Protein AF-0000000080571425 (afdb_homodimer)

Solvent-accessible surface area (backbone atoms only — not comparable to full-atom values): 18911 Å² total; per-residue (Å²): 134,82,72,74,81,68,79,76,64,54,71,81,34,58,58,43,37,19,49,54,42,29,52,53,42,52,52,50,55,45,50,50,36,60,72,65,63,51,67,72,75,79,42,73,67,53,40,51,50,49,52,47,52,52,48,50,38,45,53,47,19,47,25,60,44,68,35,78,81,40,57,38,28,43,38,49,52,47,52,54,51,52,52,54,50,49,55,53,44,51,52,47,37,63,66,48,42,71,74,71,86,75,82,77,72,66,84,66,61,84,71,72,71,70,73,73,64,74,78,64,62,68,31,51,57,54,30,27,70,72,35,49,65,30,77,87,50,54,68,61,57,39,32,42,50,46,35,53,50,50,54,51,51,51,43,51,38,52,54,30,47,52,46,36,51,61,62,68,101,135,81,71,74,81,67,77,76,63,53,71,81,34,58,59,45,36,22,49,54,42,29,53,54,43,52,51,49,55,44,51,51,35,60,72,65,63,51,68,74,75,78,42,72,66,53,39,51,50,48,52,48,52,51,47,50,37,44,53,47,19,45,26,59,42,68,34,78,82,39,58,39,29,42,38,49,52,48,52,54,51,52,52,55,50,51,54,51,46,51,52,46,38,59,66,48,42,72,74,69,87,74,83,78,73,67,83,66,61,85,71,70,72,68,74,69,65,78,75,65,60,70,28,52,58,54,31,27,71,70,35,49,66,30,78,87,51,54,69,62,57,39,33,42,50,47,35,53,49,50,54,51,50,51,43,49,39,51,52,31,47,52,46,36,51,61,60,67,102

pLDDT: mean 79.26, std 24.12, range [22.05, 98.44]

Structure (mmCIF, N/CA/C/O backbone):
data_AF-0000000080571425-model_v1
#
loop_
_entity.id
_entity.type
_entity.pdbx_description
1 polymer 'Transcription factor, putative'
#
loop_
_atom_site.group_PDB
_atom_site.id
_atom_site.type_symbol
_atom_site.label_atom_id
_atom_site.label_alt_id
_atom_site.label_comp_id
_atom_site.label_asym_id
_atom_site.label_entity_id
_atom_site.label_seq_id
_atom_site.pdbx_PDB_ins_code
_atom_site.Cartn_x
_atom_site.Cartn_y
_atom_site.Cartn_z
_atom_site.occupancy
_atom_site.B_iso_or_equiv
_atom_site.auth_seq_id
_atom_site.auth_comp_id
_atom_site.auth_asym_id
_atom_site.auth_atom_id
_atom_site.pdbx_PDB_model_num
ATOM 1 N N . MET A 1 1 ? -2.061 36 -13.57 1 22.2 1 MET A N 1
ATOM 2 C CA . MET A 1 1 ? -2.256 34.969 -12.547 1 22.2 1 MET A CA 1
ATOM 3 C C . MET A 1 1 ? -2.115 33.562 -13.148 1 22.2 1 MET A C 1
ATOM 5 O O . MET A 1 1 ? -3.002 33.094 -13.867 1 22.2 1 MET A O 1
ATOM 9 N N . ASN A 1 2 ? -0.962 33.156 -13.695 1 25.27 2 ASN A N 1
ATOM 10 C CA . ASN A 1 2 ? -0.604 31.984 -14.461 1 25.27 2 ASN A CA 1
ATOM 11 C C . ASN A 1 2 ? -0.927 30.703 -13.703 1 25.27 2 ASN A C 1
ATOM 13 O O . ASN A 1 2 ? -0.575 30.562 -12.523 1 25.27 2 ASN A O 1
ATOM 17 N N . HIS A 1 3 ? -2.088 30.062 -13.953 1 29.03 3 HIS A N 1
ATOM 18 C CA . HIS A 1 3 ? -2.68 28.844 -13.391 1 29.03 3 HIS A CA 1
ATOM 19 C C . HIS A 1 3 ? -1.646 27.734 -13.281 1 29.03 3 HIS A C 1
ATOM 21 O O . HIS A 1 3 ? -0.835 27.547 -14.188 1 29.03 3 HIS A O 1
ATOM 27 N N . PRO A 1 4 ? -1.047 27.547 -12.117 1 31.64 4 PRO A N 1
ATOM 28 C CA . PRO A 1 4 ? -0.048 26.484 -11.969 1 31.64 4 PRO A CA 1
ATOM 29 C C . PRO A 1 4 ? -0.329 25.281 -12.867 1 31.64 4 PRO A C 1
ATOM 31 O O . PRO A 1 4 ? -1.479 25.031 -13.242 1 31.64 4 PRO A O 1
ATOM 34 N N . HIS A 1 5 ? 0.461 25.031 -13.859 1 32.75 5 HIS A N 1
ATOM 35 C CA . HIS A 1 5 ? 0.479 23.922 -14.797 1 32.75 5 HIS A CA 1
ATOM 36 C C . HIS A 1 5 ? -0.079 22.656 -14.156 1 32.75 5 HIS A C 1
ATOM 38 O O . HIS A 1 5 ? 0.403 22.219 -13.109 1 32.75 5 HIS A O 1
ATOM 44 N N . GLN A 1 6 ? -1.368 22.375 -14.109 1 35.59 6 GLN A N 1
ATOM 45 C CA . GLN A 1 6 ? -2.258 21.281 -13.742 1 35.59 6 GLN A CA 1
ATOM 46 C C . GLN A 1 6 ? -1.605 19.938 -14.023 1 35.59 6 GLN A C 1
ATOM 48 O O . GLN A 1 6 ? -1.346 19.594 -15.18 1 35.59 6 GLN A O 1
ATOM 53 N N . CYS A 1 7 ? -0.474 19.531 -13.516 1 41.19 7 CYS A N 1
ATOM 54 C CA . CYS A 1 7 ? -0.07 18.156 -13.781 1 41.19 7 CYS A CA 1
ATOM 55 C C . CYS A 1 7 ? -1.271 17.297 -14.164 1 41.19 7 CYS A C 1
ATOM 57 O O . CYS A 1 7 ? -2.242 17.219 -13.406 1 41.19 7 CYS A O 1
ATOM 59 N N . SER A 1 8 ? -1.737 17.25 -15.352 1 47.94 8 SER A N 1
ATOM 60 C CA . SER A 1 8 ? -2.826 16.625 -16.094 1 47.94 8 SER A CA 1
ATOM 61 C C . SER A 1 8 ? -3.092 15.211 -15.586 1 47.94 8 SER A C 1
ATOM 63 O O . SER A 1 8 ? -2.484 14.25 -16.062 1 47.94 8 SER A O 1
ATOM 65 N N . LEU A 1 9 ? -3.025 15 -14.336 1 62.41 9 LEU A N 1
ATOM 66 C CA . LEU A 1 9 ? -3.475 13.68 -13.914 1 62.41 9 LEU A CA 1
ATOM 67 C C . LEU A 1 9 ? -4.801 13.312 -14.57 1 62.41 9 LEU A C 1
ATOM 69 O O . LEU A 1 9 ? -5.727 14.125 -14.609 1 62.41 9 LEU A O 1
ATOM 73 N N . ASN A 1 10 ? -4.762 12.477 -15.656 1 77.19 10 ASN A N 1
ATOM 74 C CA . ASN A 1 10 ? -5.984 11.859 -16.172 1 77.19 10 ASN A CA 1
ATOM 75 C C . ASN A 1 10 ? -7.016 11.664 -15.055 1 77.19 10 ASN A C 1
ATOM 77 O O . ASN A 1 10 ? -6.793 10.891 -14.125 1 77.19 10 ASN A O 1
ATOM 81 N N . PRO A 1 11 ? -8.008 12.586 -15.172 1 82.69 11 PRO A N 1
ATOM 82 C CA . PRO A 1 11 ? -9 12.523 -14.094 1 82.69 11 PRO A CA 1
ATOM 83 C C . PRO A 1 11 ? -9.641 11.141 -13.969 1 82.69 11 PRO A C 1
ATOM 85 O O . PRO A 1 11 ? -10.234 10.82 -12.938 1 82.69 11 PRO A O 1
ATOM 88 N N . ASN A 1 12 ? -9.383 10.414 -14.977 1 87.88 12 ASN A N 1
ATOM 89 C CA . ASN A 1 12 ? -10.031 9.109 -14.938 1 87.88 12 ASN A CA 1
ATOM 90 C C . ASN A 1 12 ? -9.055 8.008 -14.539 1 87.88 12 ASN A C 1
ATOM 92 O O . ASN A 1 12 ? -9.414 6.828 -14.508 1 87.88 12 ASN A O 1
ATOM 96 N N . SER A 1 13 ? -7.949 8.445 -14.203 1 94.06 13 SER A N 1
ATOM 97 C CA . SER A 1 13 ? -6.977 7.449 -13.773 1 94.06 13 SER A CA 1
ATOM 98 C C . SER A 1 13 ? -7.355 6.855 -12.414 1 94.06 13 SER A C 1
ATOM 100 O O . SER A 1 13 ? -8.117 7.457 -11.664 1 94.06 13 SER A O 1
ATOM 102 N N . LEU A 1 14 ? -6.898 5.672 -12.148 1 96.06 14 LEU A N 1
ATOM 103 C CA . LEU A 1 14 ? -7.109 5.02 -10.859 1 96.06 14 LEU A CA 1
ATOM 104 C C . LEU A 1 14 ? -6.676 5.926 -9.711 1 96.06 14 LEU A C 1
ATOM 106 O O . LEU A 1 14 ? -7.395 6.062 -8.719 1 96.06 14 LEU A O 1
ATOM 110 N N . LYS A 1 15 ? -5.57 6.512 -9.875 1 96 15 LYS A N 1
ATOM 111 C CA . LYS A 1 15 ? -5.02 7.391 -8.852 1 96 15 LYS A CA 1
ATOM 112 C C . LYS A 1 15 ? -5.953 8.562 -8.562 1 96 15 LYS A C 1
ATOM 114 O O . LYS A 1 15 ? -6.246 8.859 -7.406 1 96 15 LYS A O 1
ATOM 119 N N . SER A 1 16 ? -6.406 9.219 -9.617 1 96.44 16 SER A N 1
ATOM 120 C CA . SER A 1 16 ? -7.27 10.383 -9.469 1 96.44 16 SER A CA 1
ATOM 121 C C . SER A 1 16 ? -8.609 10.008 -8.852 1 96.44 16 SER A C 1
ATOM 123 O O . SER A 1 16 ? -9.102 10.688 -7.949 1 96.44 16 SER A O 1
ATOM 125 N N . ARG A 1 17 ? -9.125 8.93 -9.305 1 96.69 17 ARG A N 1
ATOM 126 C CA . ARG A 1 17 ? -10.414 8.484 -8.781 1 96.69 17 ARG A CA 1
ATOM 127 C C . ARG A 1 17 ? -10.305 8.078 -7.316 1 96.69 17 ARG A C 1
ATOM 129 O O . ARG A 1 17 ? -11.141 8.453 -6.496 1 96.69 17 ARG A O 1
ATOM 136 N N . PHE A 1 18 ? -9.312 7.344 -7.055 1 97.69 18 PHE A N 1
ATOM 137 C CA . PHE A 1 18 ? -9.086 6.949 -5.668 1 97.69 18 PHE A CA 1
ATOM 138 C C . PHE A 1 18 ? -8.891 8.172 -4.781 1 97.69 18 PHE A C 1
ATOM 140 O O . PHE A 1 18 ? -9.492 8.273 -3.709 1 97.69 18 PHE A O 1
ATOM 147 N N . THR A 1 19 ? -8.016 9.078 -5.203 1 96.19 19 THR A N 1
ATOM 148 C CA . THR A 1 19 ? -7.695 10.273 -4.426 1 96.19 19 THR A CA 1
ATOM 149 C C . THR A 1 19 ? -8.961 11.07 -4.117 1 96.19 19 THR A C 1
ATOM 151 O O . THR A 1 19 ? -9.203 11.438 -2.963 1 96.19 19 THR A O 1
ATOM 154 N N . LYS A 1 20 ? -9.742 11.312 -5.109 1 96.19 20 LYS A N 1
ATOM 155 C CA . LYS A 1 20 ? -10.969 12.078 -4.938 1 96.19 20 LYS A CA 1
ATOM 156 C C . LYS A 1 20 ? -11.914 11.391 -3.955 1 96.19 20 LYS A C 1
ATOM 158 O O . LYS A 1 20 ? -12.445 12.031 -3.043 1 96.19 20 LYS A O 1
ATOM 163 N N . GLY A 1 21 ? -12.086 10.125 -4.133 1 96.5 21 GLY A N 1
ATOM 164 C CA . GLY A 1 21 ? -12.969 9.383 -3.252 1 96.5 21 GLY A CA 1
ATOM 165 C C . GLY A 1 21 ? -12.492 9.359 -1.812 1 96.5 21 GLY A C 1
ATOM 166 O O . GLY A 1 21 ? -13.289 9.547 -0.888 1 96.5 21 GLY A O 1
ATOM 167 N N . PHE A 1 22 ? -11.297 9.156 -1.663 1 97.12 22 PHE A N 1
ATOM 168 C CA . PHE A 1 22 ? -10.734 9.039 -0.321 1 97.12 22 PHE A CA 1
ATOM 169 C C . PHE A 1 22 ? -10.797 10.367 0.413 1 97.12 22 PHE A C 1
ATOM 171 O O . PHE A 1 22 ? -11.219 10.43 1.571 1 97.12 22 PHE A O 1
ATOM 178 N N . LEU A 1 23 ? -10.391 11.445 -0.236 1 95.12 23 LEU A N 1
ATOM 179 C CA . LEU A 1 23 ? -10.406 12.758 0.388 1 95.12 23 LEU A CA 1
ATOM 180 C C . LEU A 1 23 ? -11.828 13.18 0.746 1 95.12 23 LEU A C 1
ATOM 182 O O . LEU A 1 23 ? -12.062 13.75 1.813 1 95.12 23 LEU A O 1
ATOM 186 N N . ARG A 1 24 ? -12.742 12.914 -0.147 1 96.31 24 ARG A N 1
ATOM 187 C CA . ARG A 1 24 ? -14.141 13.211 0.145 1 96.31 24 ARG A CA 1
ATOM 188 C C . ARG A 1 24 ? -14.609 12.477 1.394 1 96.31 24 ARG A C 1
ATOM 190 O O . ARG A 1 24 ? -15.289 13.055 2.244 1 96.31 24 ARG A O 1
ATOM 197 N N . SER A 1 25 ? -14.227 11.234 1.47 1 96.19 25 SER A N 1
ATOM 198 C CA . SER A 1 25 ? -14.625 10.438 2.623 1 96.19 25 SER A CA 1
ATOM 199 C C . SER A 1 25 ? -13.969 10.945 3.9 1 96.19 25 SER A C 1
ATOM 201 O O . SER A 1 25 ? -14.594 10.977 4.961 1 96.19 25 SER A O 1
ATOM 203 N N . LEU A 1 26 ? -12.75 11.266 3.82 1 93.88 26 LEU A N 1
ATOM 204 C CA . LEU A 1 26 ? -12.023 11.773 4.98 1 93.88 26 LEU A CA 1
ATOM 205 C C . LEU A 1 26 ? -12.664 13.055 5.504 1 93.88 26 LEU A C 1
ATOM 207 O O . LEU A 1 26 ? -12.82 13.227 6.715 1 93.88 26 LEU A O 1
ATOM 211 N N . LEU A 1 27 ? -12.992 13.906 4.602 1 93.56 27 LEU A N 1
ATOM 212 C CA . LEU A 1 27 ? -13.656 15.156 4.977 1 93.56 27 LEU A CA 1
ATOM 213 C C . LEU A 1 27 ? -14.992 14.875 5.656 1 93.56 27 LEU A C 1
ATOM 215 O O . LEU A 1 27 ? -15.336 15.523 6.645 1 93.56 27 LEU A O 1
ATOM 219 N N . LYS A 1 28 ? -15.703 14 5.148 1 94.44 28 LYS A N 1
ATOM 220 C CA . LYS A 1 28 ? -16.984 13.633 5.738 1 94.44 28 LYS A CA 1
ATOM 221 C C . LYS A 1 28 ? -16.812 13.102 7.16 1 94.44 28 LYS A C 1
ATOM 223 O O . LYS A 1 28 ? -17.578 13.453 8.055 1 94.44 28 LYS A O 1
ATOM 228 N N . ILE A 1 29 ? -15.844 12.234 7.352 1 92.62 29 ILE A N 1
ATOM 229 C CA . ILE A 1 29 ? -15.562 11.656 8.656 1 92.62 29 ILE A CA 1
ATOM 230 C C . ILE A 1 29 ? -15.227 12.758 9.656 1 92.62 29 ILE A C 1
ATOM 232 O O . ILE A 1 29 ? -15.719 12.75 10.789 1 92.62 29 ILE A O 1
ATOM 236 N N . ASN A 1 30 ? -14.5 13.688 9.227 1 90.25 30 ASN A N 1
ATOM 237 C CA . ASN A 1 30 ? -14.094 14.797 10.094 1 90.25 30 ASN A CA 1
ATOM 238 C C . ASN A 1 30 ? -15.273 15.711 10.414 1 90.25 30 ASN A C 1
ATOM 240 O O . ASN A 1 30 ? -15.422 16.172 11.547 1 90.25 30 ASN A O 1
ATOM 244 N N . ARG A 1 31 ? -16.047 15.984 9.477 1 91.69 31 ARG A N 1
ATOM 245 C CA . ARG A 1 31 ? -17.219 16.812 9.688 1 91.69 31 ARG A CA 1
ATOM 246 C C . ARG A 1 31 ? -18.172 16.172 10.688 1 91.69 31 ARG A C 1
ATOM 248 O O . ARG A 1 31 ? -18.734 16.859 11.539 1 91.69 31 ARG A O 1
ATOM 255 N N . GLN A 1 32 ? -18.297 14.906 10.586 1 90.44 32 GLN A N 1
ATOM 256 C CA . GLN A 1 32 ? -19.156 14.172 11.5 1 90.44 32 GLN A CA 1
ATOM 257 C C . GLN A 1 32 ? -18.609 14.211 12.922 1 90.44 32 GLN A C 1
ATOM 259 O O . GLN A 1 32 ? -19.375 14.305 13.891 1 90.44 32 GLN A O 1
ATOM 264 N N . ARG A 1 33 ? -17.375 14.148 13.016 1 86.75 33 ARG A N 1
ATOM 265 C CA . ARG A 1 33 ? -16.734 14.203 14.32 1 86.75 33 ARG A CA 1
ATOM 266 C C . ARG A 1 33 ? -17 15.547 15 1 86.75 33 ARG A C 1
ATOM 268 O O . ARG A 1 33 ? -17.312 15.602 16.188 1 86.75 33 ARG A O 1
ATOM 275 N N . VAL A 1 34 ? -16.875 16.594 14.258 1 85.38 34 VAL A N 1
ATOM 276 C CA . VAL A 1 34 ? -17.062 17.938 14.773 1 85.38 34 VAL A CA 1
ATOM 277 C C . VAL A 1 34 ? -18.531 18.156 15.141 1 85.38 34 VAL A C 1
ATOM 279 O O . VAL A 1 34 ? -18.844 18.703 16.203 1 85.38 34 VAL A O 1
ATOM 282 N N . ARG A 1 35 ? -19.328 17.719 14.344 1 88.94 35 ARG A N 1
ATOM 283 C CA . ARG A 1 35 ? -20.75 17.906 14.547 1 88.94 35 ARG A CA 1
ATOM 284 C C . ARG A 1 35 ? -21.234 17.172 15.789 1 88.94 35 ARG A C 1
ATOM 286 O O . ARG A 1 35 ? -22.062 17.688 16.547 1 88.94 35 ARG A O 1
ATOM 293 N N . ASN A 1 36 ? -20.703 15.992 15.914 1 84.06 36 ASN A N 1
ATOM 294 C CA . ASN A 1 36 ? -21.156 15.164 17.031 1 84.06 36 ASN A CA 1
ATOM 295 C C . ASN A 1 36 ? -20.375 15.477 18.312 1 84.06 36 ASN A C 1
ATOM 297 O O . ASN A 1 36 ? -20.578 14.844 19.344 1 84.06 36 ASN A O 1
ATOM 301 N N . ASN A 1 37 ? -19.594 16.547 18.312 1 78.12 37 ASN A N 1
ATOM 302 C CA . ASN A 1 37 ? -18.781 16.969 19.453 1 78.12 37 ASN A CA 1
ATOM 303 C C . ASN A 1 37 ? -18.016 15.797 20.047 1 78.12 37 ASN A C 1
ATOM 305 O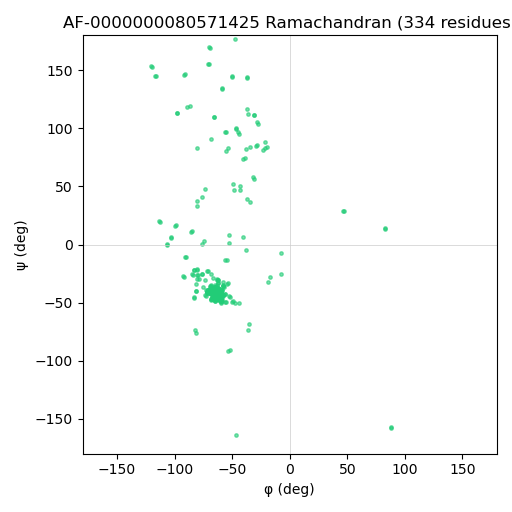 O . ASN A 1 37 ? -18.016 15.609 21.266 1 78.12 37 ASN A O 1
ATOM 309 N N . ILE A 1 38 ? -17.766 14.906 19.141 1 69.25 38 ILE A N 1
ATOM 310 C CA . ILE A 1 38 ? -16.969 13.797 19.641 1 69.25 38 ILE A CA 1
ATOM 311 C C . ILE A 1 38 ? -15.578 14.289 20.031 1 69.25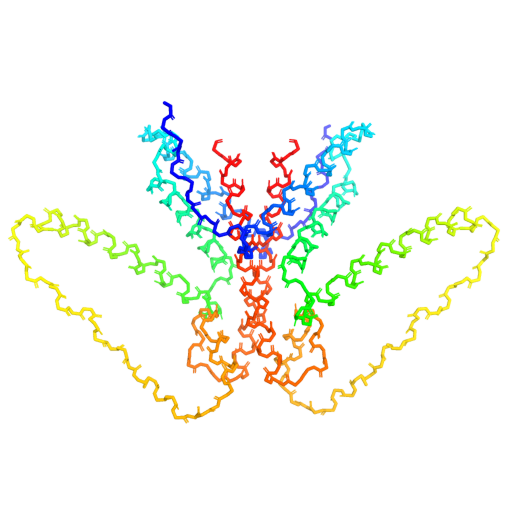 38 ILE A C 1
ATOM 313 O O . ILE A 1 38 ? -14.875 14.891 19.219 1 69.25 38 ILE A O 1
ATOM 317 N N . PRO A 1 39 ? -15.367 14.289 21.375 1 62.91 39 PRO A N 1
ATOM 318 C CA . PRO A 1 39 ? -14.047 14.789 21.781 1 62.91 39 PRO A CA 1
ATOM 319 C C . PRO A 1 39 ? -12.906 14.133 21.016 1 62.91 39 PRO A C 1
ATOM 321 O O . PRO A 1 39 ? -13.078 13.047 20.453 1 62.91 39 PRO A O 1
ATOM 324 N N . SER A 1 40 ? -11.867 15.008 20.781 1 63.88 40 SER A N 1
ATOM 325 C CA . SER A 1 40 ? -10.641 14.43 20.25 1 63.88 40 SER A CA 1
ATOM 326 C C . SER A 1 40 ? -10.359 13.062 20.859 1 63.88 40 SER A C 1
ATOM 328 O O . SER A 1 40 ? -10.797 12.781 21.984 1 63.88 40 SER A O 1
ATOM 330 N N . CYS A 1 41 ? -9.781 11.969 20.078 1 64.19 41 CYS A N 1
ATOM 331 C CA . CYS A 1 41 ? -9.555 10.562 20.375 1 64.19 41 CYS A CA 1
ATOM 332 C C . CYS A 1 41 ? -9.094 10.383 21.828 1 64.19 41 CYS A C 1
ATOM 334 O O . CYS A 1 41 ? -7.895 10.391 22.094 1 64.19 41 CYS A O 1
ATOM 336 N N . SER A 1 42 ? -10.125 10.539 22.766 1 67.25 42 SER A N 1
ATOM 337 C CA . SER A 1 42 ? -9.805 10.523 24.188 1 67.25 42 SER A CA 1
ATOM 338 C C . SER A 1 42 ? -9.648 9.102 24.703 1 67.25 42 SER A C 1
ATOM 340 O O . SER A 1 42 ? -8.898 8.852 25.641 1 67.25 42 SER A O 1
ATOM 342 N N . SER A 1 43 ? -10.312 8.195 24.031 1 80.12 43 SER A N 1
ATOM 343 C CA . SER A 1 43 ? -10.18 6.816 24.5 1 80.12 43 SER A CA 1
ATOM 344 C C . SER A 1 43 ? -9.602 5.918 23.406 1 80.12 43 SER A C 1
ATOM 346 O O . SER A 1 43 ? -9.742 6.215 22.219 1 80.12 43 SER A O 1
ATOM 348 N N . PRO A 1 44 ? -8.977 4.898 23.859 1 81.44 44 PRO A N 1
ATOM 349 C CA . PRO A 1 44 ? -8.438 3.939 22.891 1 81.44 44 PRO A CA 1
ATOM 350 C C . PRO A 1 44 ? -9.508 3.357 21.969 1 81.44 44 PRO A C 1
ATOM 352 O O . PRO A 1 44 ? -9.25 3.127 20.797 1 81.44 44 PRO A O 1
ATOM 355 N N . GLY A 1 45 ? -10.664 3.16 22.516 1 82.5 45 GLY A N 1
ATOM 356 C CA . GLY A 1 45 ? -11.758 2.623 21.734 1 82.5 45 GLY A CA 1
ATOM 357 C C . GLY A 1 45 ? -12.195 3.555 20.609 1 82.5 45 GLY A C 1
ATOM 358 O O . GLY A 1 45 ? -12.445 3.113 19.484 1 82.5 45 GLY A O 1
ATOM 359 N N . GLU A 1 46 ? -12.227 4.781 20.969 1 83.38 46 GLU A N 1
ATOM 360 C CA . GLU A 1 46 ? -12.633 5.773 19.969 1 83.38 46 GLU A CA 1
ATOM 361 C C . GLU A 1 46 ? -11.586 5.902 18.875 1 83.38 46 GLU A C 1
ATOM 363 O O . GLU A 1 46 ? -11.93 6.074 17.703 1 83.38 46 GLU A O 1
ATOM 368 N N . PHE A 1 47 ? -10.414 5.789 19.297 1 83.94 47 PHE A N 1
ATOM 369 C CA . PHE A 1 47 ? -9.312 5.844 18.344 1 83.94 47 PHE A CA 1
ATOM 370 C C . PHE A 1 47 ? -9.391 4.676 17.359 1 83.94 47 PHE A C 1
ATOM 372 O O . PHE A 1 47 ? -9.234 4.863 16.156 1 83.94 47 PHE A O 1
ATOM 379 N N . PHE A 1 48 ? -9.633 3.545 17.938 1 87.44 48 PHE A N 1
ATOM 380 C CA . PHE A 1 48 ? -9.727 2.35 17.109 1 87.44 48 PHE A CA 1
ATOM 381 C C . PHE A 1 48 ? -10.891 2.461 16.125 1 87.44 48 PHE A C 1
ATOM 383 O O . PHE A 1 48 ? -10.766 2.066 14.969 1 87.44 48 PHE A O 1
ATOM 390 N N . GLU A 1 49 ? -11.938 3.033 16.578 1 88.56 49 GLU A N 1
ATOM 391 C CA . GLU A 1 49 ? -13.109 3.18 15.719 1 88.56 49 GLU A CA 1
ATOM 392 C C . GLU A 1 49 ? -12.82 4.145 14.562 1 88.56 49 GLU A C 1
ATOM 394 O O . GLU A 1 49 ? -13.242 3.904 13.43 1 88.56 49 GLU A O 1
ATOM 399 N N . ARG A 1 50 ? -12.172 5.164 14.938 1 88.5 50 ARG A N 1
ATOM 400 C CA . ARG A 1 50 ? -11.836 6.125 13.891 1 88.5 50 ARG A CA 1
ATOM 401 C C . ARG A 1 50 ? -10.891 5.516 12.859 1 88.5 50 ARG A C 1
ATOM 403 O O . ARG A 1 50 ? -11.078 5.699 11.656 1 88.5 50 ARG A O 1
ATOM 410 N N . CYS A 1 51 ? -9.922 4.785 13.352 1 90.06 51 CYS A N 1
ATOM 411 C CA . CYS A 1 51 ? -8.969 4.117 12.469 1 90.06 51 CYS A CA 1
ATOM 412 C C . CYS A 1 51 ? -9.688 3.17 11.516 1 90.06 51 CYS A C 1
ATOM 414 O O . CYS A 1 51 ? -9.359 3.107 10.328 1 90.06 51 CYS A O 1
ATOM 416 N N . HIS A 1 52 ? -10.648 2.555 12.07 1 92.56 52 HIS A N 1
ATOM 417 C CA . HIS A 1 52 ? -11.406 1.61 11.258 1 92.56 52 HIS A CA 1
ATOM 418 C C . HIS A 1 52 ? -12.234 2.332 10.203 1 92.56 52 HIS A C 1
ATOM 420 O O . HIS A 1 52 ? -12.344 1.867 9.062 1 92.56 52 HIS A O 1
ATOM 426 N N . ARG A 1 53 ? -12.828 3.424 10.633 1 93.06 53 ARG A N 1
ATOM 427 C CA . ARG A 1 53 ? -13.641 4.199 9.695 1 93.06 53 ARG A CA 1
ATOM 428 C C . ARG A 1 53 ? -12.789 4.727 8.547 1 93.06 53 ARG A C 1
ATOM 430 O O . ARG A 1 53 ? -13.219 4.695 7.387 1 93.06 53 ARG A O 1
ATOM 437 N N . VAL A 1 54 ? -11.625 5.125 8.844 1 94.69 54 VAL A N 1
ATOM 438 C CA . VAL A 1 54 ? -10.727 5.66 7.828 1 94.69 54 VAL A CA 1
ATOM 439 C C . VAL A 1 54 ? -10.234 4.531 6.926 1 94.69 54 VAL A C 1
ATOM 441 O O . VAL A 1 54 ? -10.141 4.699 5.707 1 94.69 54 VAL A O 1
ATOM 444 N N . LYS A 1 55 ? -9.938 3.416 7.512 1 95.69 55 LYS A N 1
ATOM 445 C CA . LYS A 1 55 ? -9.539 2.25 6.723 1 95.69 55 LYS A CA 1
ATOM 446 C C . LYS A 1 55 ? -10.648 1.849 5.75 1 95.69 55 LYS A C 1
ATOM 448 O O . LYS A 1 55 ? -10.375 1.582 4.574 1 95.69 55 LYS A O 1
ATOM 453 N N . THR A 1 56 ? -11.82 1.782 6.273 1 96 56 THR A N 1
ATOM 454 C CA . THR A 1 56 ? -12.961 1.407 5.449 1 96 56 THR A CA 1
ATOM 455 C C . THR A 1 56 ? -13.148 2.393 4.297 1 96 56 THR A C 1
ATOM 457 O O . THR A 1 56 ? -13.438 1.991 3.17 1 96 56 THR A O 1
ATOM 460 N N . ALA A 1 57 ? -12.961 3.637 4.625 1 96.88 57 ALA A N 1
ATOM 461 C CA . ALA A 1 57 ? -13.07 4.672 3.602 1 96.88 57 ALA A CA 1
ATOM 462 C C . ALA A 1 57 ? -12.016 4.48 2.514 1 96.88 57 ALA A C 1
ATOM 464 O O . ALA A 1 57 ? -12.32 4.602 1.323 1 96.88 57 ALA A O 1
ATOM 465 N N . ALA A 1 58 ? -10.805 4.188 2.939 1 97.44 58 ALA A N 1
ATOM 466 C CA . ALA A 1 58 ? -9.719 3.982 1.986 1 97.44 58 ALA A CA 1
ATOM 467 C C . ALA A 1 58 ? -9.977 2.754 1.117 1 97.44 58 ALA A C 1
ATOM 469 O O . ALA A 1 58 ? -9.844 2.814 -0.107 1 97.44 58 ALA A O 1
ATOM 470 N N . ASP A 1 59 ? -10.32 1.668 1.736 1 96.81 59 ASP A N 1
ATOM 471 C CA . ASP A 1 59 ? -10.602 0.43 1.016 1 96.81 59 ASP A CA 1
ATOM 472 C C . ASP A 1 59 ? -11.758 0.611 0.039 1 96.81 59 ASP A C 1
ATOM 474 O O . ASP A 1 59 ? -11.688 0.167 -1.108 1 96.81 59 ASP A O 1
ATOM 478 N N . LYS A 1 60 ? -12.789 1.23 0.516 1 97.38 60 LYS A N 1
ATOM 479 C CA . LYS A 1 60 ? -13.969 1.464 -0.306 1 97.38 60 LYS A CA 1
ATOM 480 C C . LYS A 1 60 ? -13.641 2.355 -1.501 1 97.38 60 LYS A C 1
ATOM 482 O O . LYS A 1 60 ? -14.07 2.078 -2.625 1 97.38 60 LYS A O 1
ATOM 487 N N . SER A 1 61 ? -12.938 3.426 -1.229 1 98.06 61 SER A N 1
ATOM 488 C CA . SER A 1 61 ? -12.57 4.344 -2.301 1 98.06 61 SER A CA 1
ATOM 489 C C . SER A 1 61 ? -11.719 3.65 -3.355 1 98.06 61 SER A C 1
ATOM 491 O O . SER A 1 61 ? -11.875 3.9 -4.555 1 98.06 61 SER A O 1
ATOM 493 N N . LEU A 1 62 ? -10.82 2.801 -2.871 1 97.94 62 LEU A N 1
ATOM 494 C CA . LEU A 1 62 ? -9.984 2.068 -3.814 1 97.94 62 LEU A CA 1
ATOM 495 C C . LEU A 1 62 ? -10.812 1.099 -4.645 1 97.94 62 LEU A C 1
ATOM 497 O O . LEU A 1 62 ? -10.664 1.03 -5.867 1 97.94 62 LEU A O 1
ATOM 501 N N . ALA A 1 63 ? -11.656 0.344 -4.012 1 98.19 63 ALA A N 1
ATOM 502 C CA . ALA A 1 63 ? -12.492 -0.631 -4.699 1 98.19 63 ALA A CA 1
ATOM 503 C C . ALA A 1 63 ? -13.438 0.055 -5.684 1 98.19 63 ALA A C 1
ATOM 505 O O . ALA A 1 63 ? -13.648 -0.438 -6.793 1 98.19 63 ALA A O 1
ATOM 506 N N . PHE A 1 64 ? -13.953 1.218 -5.34 1 97.19 64 PHE A N 1
ATOM 507 C CA . PHE A 1 64 ? -14.836 1.965 -6.23 1 97.19 64 PHE A CA 1
ATOM 508 C C . PHE A 1 64 ? -14.062 2.479 -7.441 1 97.19 64 PHE A C 1
ATOM 510 O O . PHE A 1 64 ? -14.602 2.514 -8.555 1 97.19 64 PHE A O 1
ATOM 517 N N . ALA A 1 65 ? -12.898 2.885 -7.168 1 97.56 65 ALA A N 1
ATOM 518 C CA . ALA A 1 65 ? -12.086 3.385 -8.273 1 97.56 65 ALA A CA 1
ATOM 519 C C . ALA A 1 65 ? -11.82 2.287 -9.305 1 97.56 65 ALA A C 1
ATOM 521 O O . ALA A 1 65 ? -11.719 2.562 -10.5 1 97.56 65 ALA A O 1
ATOM 522 N N . VAL A 1 66 ? -11.695 1.054 -8.883 1 97.25 66 VAL A N 1
ATOM 523 C CA . VAL A 1 66 ? -11.445 -0.093 -9.75 1 97.25 66 VAL A CA 1
ATOM 524 C C . VAL A 1 66 ? -12.75 -0.557 -10.383 1 97.25 66 VAL A C 1
ATOM 526 O O . VAL A 1 66 ? -12.773 -0.934 -11.562 1 97.25 66 VAL A O 1
ATOM 529 N N . GLY A 1 67 ? -13.781 -0.537 -9.609 1 94.06 67 GLY A N 1
ATOM 530 C CA . GLY A 1 67 ? -15.07 -1.021 -10.07 1 94.06 67 GLY A CA 1
ATOM 531 C C . GLY A 1 67 ? -15.266 -2.508 -9.844 1 94.06 67 GLY A C 1
ATOM 532 O O . GLY A 1 67 ? -14.609 -3.102 -8.984 1 94.06 67 GLY A O 1
ATOM 533 N N . ARG A 1 68 ? -16.141 -3.092 -10.586 1 92.19 68 ARG A N 1
ATOM 534 C CA . ARG A 1 68 ? -16.531 -4.477 -10.344 1 92.19 68 ARG A CA 1
ATOM 535 C C . ARG A 1 68 ? -15.797 -5.426 -11.281 1 92.19 68 ARG A C 1
ATOM 537 O O . ARG A 1 68 ? -16.141 -6.605 -11.375 1 92.19 68 ARG A O 1
ATOM 544 N N . ARG A 1 69 ? -14.773 -4.992 -11.867 1 92.69 69 ARG A N 1
ATOM 545 C CA . ARG A 1 69 ? -14.086 -5.762 -12.898 1 92.69 69 ARG A CA 1
ATOM 546 C C . ARG A 1 69 ? -13.172 -6.809 -12.281 1 92.69 69 ARG A C 1
ATOM 548 O O . ARG A 1 69 ? -12.828 -7.801 -12.93 1 92.69 69 ARG A O 1
ATOM 555 N N . ARG A 1 70 ? -12.828 -6.574 -11.102 1 96.81 70 ARG A N 1
ATOM 556 C CA . ARG A 1 70 ? -11.859 -7.449 -10.445 1 96.81 70 ARG A CA 1
ATOM 557 C C . ARG A 1 70 ? -12.484 -8.164 -9.25 1 96.81 70 ARG A C 1
ATOM 559 O O . ARG A 1 70 ? -13.273 -7.57 -8.516 1 96.81 70 ARG A O 1
ATOM 566 N N . ALA A 1 71 ? -12.047 -9.359 -9.086 1 97.06 71 ALA A N 1
ATOM 567 C CA . ALA A 1 71 ? -12.602 -10.172 -8.008 1 97.06 71 ALA A CA 1
ATOM 568 C C . ALA A 1 71 ? -12.305 -9.547 -6.645 1 97.06 71 ALA A C 1
ATOM 570 O O . ALA A 1 71 ? -13.164 -9.539 -5.762 1 97.06 71 ALA A O 1
ATOM 571 N N . TRP A 1 72 ? -11.055 -9.062 -6.461 1 97.62 72 TRP A N 1
ATOM 572 C CA . TRP A 1 72 ? -10.695 -8.531 -5.148 1 97.62 72 TRP A CA 1
ATOM 573 C C . TRP A 1 72 ? -11.531 -7.297 -4.816 1 97.62 72 TRP A C 1
ATOM 575 O O . TRP A 1 72 ? -11.922 -7.094 -3.664 1 97.62 72 TRP A O 1
ATOM 585 N N . SER A 1 73 ? -11.828 -6.461 -5.789 1 97.88 73 SER A N 1
ATOM 586 C CA . SER A 1 73 ? -12.641 -5.27 -5.57 1 97.88 73 SER A CA 1
ATOM 587 C C . SER A 1 73 ? -14.062 -5.637 -5.164 1 97.88 73 SER A C 1
ATOM 589 O O . SER A 1 73 ? -14.617 -5.055 -4.227 1 97.88 73 SER A O 1
ATOM 591 N N . ARG A 1 74 ? -14.633 -6.613 -5.82 1 97.31 74 ARG A N 1
ATOM 592 C CA . ARG A 1 74 ? -15.969 -7.086 -5.469 1 97.31 74 ARG A CA 1
ATOM 593 C C . ARG A 1 74 ? -15.992 -7.66 -4.055 1 97.31 74 ARG A C 1
ATOM 595 O O . ARG A 1 74 ? -16.906 -7.367 -3.279 1 97.31 74 ARG A O 1
ATOM 602 N N . ALA A 1 75 ? -15.062 -8.445 -3.809 1 97.69 75 ALA A N 1
ATOM 603 C CA . ALA A 1 75 ? -14.977 -9.078 -2.496 1 97.69 75 ALA A CA 1
ATOM 604 C C . ALA A 1 75 ? -14.836 -8.031 -1.392 1 97.69 75 ALA A C 1
ATOM 606 O O . ALA A 1 75 ? -15.469 -8.148 -0.337 1 97.69 75 ALA A O 1
ATOM 607 N N . MET A 1 76 ? -14.031 -7.027 -1.594 1 96.81 76 MET A N 1
ATOM 608 C CA . MET A 1 76 ? -13.812 -5.961 -0.621 1 96.81 76 MET A CA 1
ATOM 609 C C . MET A 1 76 ? -15.102 -5.188 -0.362 1 96.81 76 MET A C 1
ATOM 611 O O . MET A 1 76 ? -15.469 -4.953 0.791 1 96.81 76 MET A O 1
ATOM 615 N N . LEU A 1 77 ? -15.781 -4.832 -1.441 1 97.06 77 LEU A N 1
ATOM 616 C CA . LEU A 1 77 ? -17.031 -4.094 -1.311 1 97.06 77 LEU A CA 1
ATOM 617 C C . LEU A 1 77 ? -18.094 -4.934 -0.598 1 97.06 77 LEU A C 1
ATOM 619 O O . LEU A 1 77 ? -18.844 -4.414 0.223 1 97.06 77 LEU A O 1
ATOM 623 N N . PHE A 1 78 ? -18.062 -6.172 -0.888 1 96.25 78 PHE A N 1
ATOM 624 C CA . PHE A 1 78 ? -18.984 -7.086 -0.242 1 96.25 78 PHE A CA 1
ATOM 625 C C . PHE A 1 78 ? -18.719 -7.164 1.257 1 96.25 78 PHE A C 1
ATOM 627 O O . PHE A 1 78 ? -19.656 -7.109 2.062 1 96.25 78 PHE A O 1
ATOM 634 N N . LYS A 1 79 ? -17.484 -7.312 1.578 1 95 79 LYS A N 1
ATOM 635 C CA . LYS A 1 79 ? -17.094 -7.395 2.982 1 95 79 LYS A CA 1
ATOM 636 C C . LYS A 1 79 ? -17.5 -6.141 3.744 1 95 79 LYS A C 1
ATOM 638 O O . LYS A 1 79 ? -18.016 -6.23 4.863 1 95 79 LYS A O 1
ATOM 643 N N . ILE A 1 80 ? -17.281 -5.012 3.176 1 95.5 80 ILE A N 1
ATOM 644 C CA . ILE A 1 80 ? -17.609 -3.734 3.803 1 95.5 80 ILE A CA 1
ATOM 645 C C . ILE A 1 80 ? -19.125 -3.615 3.986 1 95.5 80 ILE A C 1
ATOM 647 O O . ILE A 1 80 ? -19.594 -3.201 5.047 1 95.5 80 ILE A O 1
ATOM 651 N N . ARG A 1 81 ? -19.828 -4.027 3.006 1 94.69 81 ARG A N 1
ATOM 652 C CA . ARG A 1 81 ? -21.281 -3.969 3.053 1 94.69 81 ARG A CA 1
ATOM 653 C C . ARG A 1 81 ? -21.844 -4.918 4.113 1 94.69 81 ARG A C 1
ATOM 655 O O . ARG A 1 81 ? -22.75 -4.559 4.859 1 94.69 81 ARG A O 1
ATOM 662 N N . ASN A 1 82 ? -21.281 -6.098 4.164 1 94.44 82 ASN A N 1
ATOM 663 C CA . ASN A 1 82 ? -21.734 -7.086 5.137 1 94.44 82 ASN A CA 1
ATOM 664 C C . ASN A 1 82 ? -21.453 -6.629 6.566 1 94.44 82 ASN A C 1
ATOM 666 O O . ASN A 1 82 ? -22.266 -6.844 7.461 1 94.44 82 ASN A O 1
ATOM 670 N N . ARG A 1 83 ? -20.344 -6.023 6.785 1 92.25 83 ARG A N 1
ATOM 671 C CA . ARG A 1 83 ? -20 -5.496 8.102 1 92.25 83 ARG A CA 1
ATOM 672 C C . ARG A 1 83 ? -20.953 -4.383 8.516 1 92.25 83 ARG A C 1
ATOM 674 O O . ARG A 1 83 ? -21.391 -4.328 9.664 1 92.25 83 ARG A O 1
ATOM 681 N N . ALA A 1 84 ? -21.266 -3.559 7.59 1 89.94 84 ALA A N 1
ATOM 682 C CA . ALA A 1 84 ? -22.188 -2.463 7.855 1 89.94 84 ALA A CA 1
ATOM 683 C C . ALA A 1 84 ? -23.578 -2.996 8.195 1 89.94 84 ALA A C 1
ATOM 685 O O . ALA A 1 84 ? -24.234 -2.486 9.102 1 89.94 84 ALA A O 1
ATOM 686 N N . ARG A 1 85 ? -23.984 -4.059 7.609 1 90.25 85 ARG A N 1
ATOM 687 C CA . ARG A 1 85 ? -25.281 -4.672 7.848 1 90.25 85 ARG A CA 1
ATOM 688 C C . ARG A 1 85 ? -25.328 -5.332 9.219 1 90.25 85 ARG A C 1
ATOM 690 O O . ARG A 1 85 ? -26.328 -5.223 9.938 1 90.25 85 ARG A O 1
ATOM 697 N N . ARG A 1 86 ? -24.297 -5.957 9.531 1 90.06 86 ARG A N 1
ATOM 698 C CA . ARG A 1 86 ? -24.234 -6.633 10.82 1 90.06 86 ARG A CA 1
ATOM 699 C C . ARG A 1 86 ? -24.266 -5.629 11.969 1 90.06 86 ARG A C 1
ATOM 701 O O . ARG A 1 86 ? -24.953 -5.852 12.977 1 90.06 86 ARG A O 1
ATOM 708 N N . ARG A 1 87 ? -23.609 -4.504 11.852 1 84.75 87 ARG A N 1
ATOM 709 C CA . ARG A 1 87 ? -23.594 -3.457 12.867 1 84.75 87 ARG A CA 1
ATOM 710 C C . ARG A 1 87 ? -24.984 -2.848 13.039 1 84.75 87 ARG A C 1
ATOM 712 O O . ARG A 1 87 ? -25.406 -2.588 14.164 1 84.75 87 ARG A O 1
ATOM 719 N N . ARG A 1 88 ? -25.703 -2.709 12.039 1 84 88 ARG A N 1
ATOM 720 C CA . ARG A 1 88 ? -27.047 -2.16 12.078 1 84 88 ARG A CA 1
ATOM 721 C C . ARG A 1 88 ? -28.016 -3.123 12.766 1 84 88 ARG A C 1
ATOM 723 O O . ARG A 1 88 ? -28.859 -2.705 13.555 1 84 88 ARG A O 1
ATOM 730 N N . ARG A 1 89 ? -27.812 -4.363 12.484 1 85.31 89 ARG A N 1
ATOM 731 C CA . ARG A 1 89 ? -28.672 -5.379 13.086 1 85.31 89 ARG A CA 1
ATOM 732 C C . ARG A 1 89 ? -28.438 -5.48 14.586 1 85.31 89 ARG A C 1
ATOM 734 O O . ARG A 1 89 ? -29.391 -5.641 15.359 1 85.31 89 ARG A O 1
ATOM 741 N N . GLN A 1 90 ? -27.141 -5.539 14.891 1 79.38 90 GLN A N 1
ATOM 742 C CA . GLN A 1 90 ? -26.812 -5.605 16.312 1 79.38 90 GLN A CA 1
ATOM 743 C C . GLN A 1 90 ? -27.375 -4.414 17.062 1 79.38 90 GLN A C 1
ATOM 745 O O . GLN A 1 90 ? -27.875 -4.562 18.188 1 79.38 90 GLN A O 1
ATOM 750 N N . HIS A 1 91 ? -27.359 -3.316 16.391 1 72.88 91 HIS A N 1
ATOM 751 C CA . HIS A 1 91 ? -27.922 -2.121 17 1 72.88 91 HIS A CA 1
ATOM 752 C C . HIS A 1 91 ? -29.438 -2.232 17.125 1 72.88 91 HIS A C 1
ATOM 754 O O . HIS A 1 91 ? -30.016 -1.845 18.156 1 72.88 91 HIS A O 1
ATOM 760 N N . CYS A 1 92 ? -29.969 -2.869 16.109 1 70.75 92 CYS A N 1
ATOM 761 C CA . CYS A 1 92 ? -31.422 -3.033 16.125 1 70.75 92 CYS A CA 1
ATOM 762 C C . CYS A 1 92 ? -31.844 -4.078 17.156 1 70.75 92 CYS A C 1
ATOM 764 O O . CYS A 1 92 ? -32.875 -3.928 17.812 1 70.75 92 CYS A O 1
ATOM 766 N N . VAL A 1 93 ? -31.031 -5.203 17.125 1 66.38 93 VAL A N 1
ATOM 767 C CA . VAL A 1 93 ? -31.359 -6.258 18.078 1 66.38 93 VAL A CA 1
ATOM 768 C C . VAL A 1 93 ? -31.125 -5.758 19.5 1 66.38 93 VAL A C 1
ATOM 770 O O . VAL A 1 93 ? -31.922 -6.055 20.406 1 66.38 93 VAL A O 1
ATOM 773 N N . LEU A 1 94 ? -29.938 -5.109 19.641 1 56.06 94 LEU A N 1
ATOM 774 C CA . LEU A 1 94 ? -29.719 -4.543 20.969 1 56.06 94 LEU A CA 1
ATOM 775 C C . LEU A 1 94 ? -30.828 -3.562 21.328 1 56.06 94 LEU A C 1
ATOM 777 O O . LEU A 1 94 ? -31.266 -3.525 22.484 1 56.06 94 LEU A O 1
ATOM 781 N N . VAL A 1 95 ? -31.281 -2.936 20.281 1 52.84 95 VAL A N 1
ATOM 782 C CA . VAL A 1 95 ? -32.438 -2.084 20.547 1 52.84 95 VAL A CA 1
ATOM 783 C C . VAL A 1 95 ? -33.656 -2.947 20.812 1 52.84 95 VAL A C 1
ATOM 785 O O . VAL A 1 95 ? -34.5 -2.6 21.641 1 52.84 95 VAL A O 1
ATOM 788 N N . LYS A 1 96 ? -33.688 -4.102 19.906 1 47.59 96 LYS A N 1
ATOM 789 C CA . LYS A 1 96 ? -34.844 -4.957 20.125 1 47.59 96 LYS A CA 1
ATOM 790 C C . LYS A 1 96 ? -34.594 -5.934 21.266 1 47.59 96 LYS A C 1
ATOM 792 O O . LYS A 1 96 ? -35.562 -6.527 21.797 1 47.59 96 LYS A O 1
ATOM 797 N N . ARG A 1 97 ? -33.344 -6.602 21.266 1 48.06 97 ARG A N 1
ATOM 798 C CA . ARG A 1 97 ? -33.125 -7.617 22.281 1 48.06 97 ARG A CA 1
ATOM 799 C C . ARG A 1 97 ? -33.406 -7.062 23.672 1 48.06 97 ARG A C 1
ATOM 801 O O . ARG A 1 97 ? -33.125 -7.715 24.688 1 48.06 97 ARG A O 1
ATOM 808 N N . ILE A 1 98 ? -33.875 -6.039 24.031 1 40.16 98 ILE A N 1
ATOM 809 C CA . ILE A 1 98 ? -34.5 -6.172 25.344 1 40.16 98 ILE A CA 1
ATOM 810 C C . ILE A 1 98 ? -35.375 -7.414 25.359 1 40.16 98 ILE A C 1
ATOM 812 O O . ILE A 1 98 ? -35.438 -8.125 26.359 1 40.16 98 ILE A O 1
ATOM 816 N N . ASN A 1 99 ? -36.312 -7.738 24.453 1 33.09 99 ASN A N 1
ATOM 817 C CA . ASN A 1 99 ? -37.094 -8.938 24.766 1 33.09 99 ASN A CA 1
ATOM 818 C C . ASN A 1 99 ? -36.344 -10.211 24.375 1 33.09 99 ASN A C 1
ATOM 820 O O . ASN A 1 99 ? -36.375 -11.203 25.094 1 33.09 99 ASN A O 1
ATOM 824 N N . HIS A 1 100 ? -36.219 -10.672 22.984 1 34.88 100 HIS A N 1
ATOM 825 C CA . HIS A 1 100 ? -36.094 -12.055 22.547 1 34.88 100 HIS A CA 1
ATOM 826 C C . HIS A 1 100 ? -34.625 -12.508 22.547 1 34.88 100 HIS A C 1
ATOM 828 O O . HIS A 1 100 ? -33.75 -11.781 22.047 1 34.88 100 HIS A O 1
ATOM 834 N N . HIS A 1 101 ? -34.094 -13.602 23.359 1 34.16 101 HIS A N 1
ATOM 835 C CA . HIS A 1 101 ? -32.938 -14.406 23.703 1 34.16 101 HIS A CA 1
ATOM 836 C C . HIS A 1 101 ? -32.25 -14.945 22.469 1 34.16 101 HIS A C 1
ATOM 838 O O . HIS A 1 101 ? -31.047 -15.242 22.5 1 34.16 101 HIS A O 1
ATOM 844 N N . GLN A 1 102 ? -32.875 -15.641 21.344 1 29.84 102 GLN A N 1
ATOM 845 C CA . GLN A 1 102 ? -32.531 -16.906 20.719 1 29.84 102 GLN A CA 1
ATOM 846 C C . GLN A 1 102 ? -31.438 -16.703 19.672 1 29.84 102 GLN A C 1
ATOM 848 O O . GLN A 1 102 ? -30.969 -17.672 19.062 1 29.84 102 GLN A O 1
ATOM 853 N N . ALA A 1 103 ? -31.141 -15.641 19 1 28.17 103 ALA A N 1
ATOM 854 C CA . ALA A 1 103 ? -30.656 -15.719 17.625 1 28.17 103 ALA A CA 1
ATOM 855 C C . ALA A 1 103 ? -29.172 -16.062 17.578 1 28.17 103 ALA A C 1
ATOM 857 O O . ALA A 1 103 ? -28.5 -15.805 16.578 1 28.17 103 ALA A O 1
ATOM 858 N N . LYS A 1 104 ? -28.578 -16.875 18.516 1 30.28 104 LYS A N 1
ATOM 859 C CA . LYS A 1 104 ? -27.141 -17.047 18.391 1 30.28 104 LYS A CA 1
ATOM 860 C C . LYS A 1 104 ? -26.766 -17.797 17.125 1 30.28 104 LYS A C 1
ATOM 862 O O . LYS A 1 104 ? -25.594 -17.984 16.812 1 30.28 104 LYS A O 1
ATOM 867 N N . LYS A 1 105 ? -27.656 -18.766 16.531 1 26.84 105 LYS A N 1
ATOM 868 C CA . LYS A 1 105 ? -27.141 -20.016 15.992 1 26.84 105 LYS A CA 1
ATOM 869 C C . LYS A 1 105 ? -26.438 -19.781 14.656 1 26.84 105 LYS A C 1
ATOM 871 O O . LYS A 1 105 ? -25.578 -20.578 14.258 1 26.84 105 LYS A O 1
ATOM 876 N N . ILE A 1 106 ? -26.875 -18.891 13.773 1 25.95 106 ILE A N 1
ATOM 877 C CA . ILE A 1 106 ? -26.797 -19.281 12.375 1 25.95 106 ILE A CA 1
ATOM 878 C C . ILE A 1 106 ? -25.375 -19.078 11.859 1 25.95 106 ILE A C 1
ATOM 880 O O . ILE A 1 106 ? -25.016 -19.578 10.789 1 25.95 106 ILE A O 1
ATOM 884 N N . ILE A 1 107 ? -24.656 -18.203 12.32 1 30.75 107 ILE A N 1
ATOM 885 C CA . ILE A 1 107 ? -23.719 -17.734 11.297 1 30.75 107 ILE A CA 1
ATOM 886 C C . ILE A 1 107 ? -22.609 -18.75 11.102 1 30.75 107 ILE A C 1
ATOM 888 O O . ILE A 1 107 ? -21.656 -18.516 10.359 1 30.75 107 ILE A O 1
ATOM 892 N N . CYS A 1 108 ? -22.719 -19.875 11.898 1 30.34 108 CYS A N 1
ATOM 893 C CA . CYS A 1 108 ? -21.438 -20.578 11.789 1 30.34 108 CYS A CA 1
ATOM 894 C C . CYS A 1 108 ? -21.281 -21.219 10.422 1 30.34 108 CYS A C 1
ATOM 896 O O . CYS A 1 108 ? -20.312 -21.938 10.172 1 30.34 108 CYS A O 1
ATOM 898 N N . LEU A 1 109 ? -22.484 -21.453 9.797 1 27.33 109 LEU A N 1
ATOM 899 C CA . LEU A 1 109 ? -22.344 -22.688 9.055 1 27.33 109 LEU A CA 1
ATOM 900 C C . LEU A 1 109 ? -21.109 -22.656 8.164 1 27.33 109 LEU A C 1
ATOM 902 O O . LEU A 1 109 ? -20.281 -23.578 8.18 1 27.33 109 LEU A O 1
ATOM 906 N N . LYS A 1 110 ? -21.312 -22.156 6.824 1 27.47 110 LYS A N 1
ATOM 907 C CA . LYS A 1 110 ? -20.781 -22.922 5.691 1 27.47 110 LYS A CA 1
ATOM 908 C C . LYS A 1 110 ? -19.266 -22.734 5.57 1 27.47 110 LYS A C 1
ATOM 910 O O . LYS A 1 110 ? -18.797 -21.703 5.074 1 27.47 110 LYS A O 1
ATOM 915 N N . LYS A 1 111 ? -18.5 -22.719 6.629 1 33.41 111 LYS A N 1
ATOM 916 C CA . LYS A 1 111 ? -17.078 -22.828 6.309 1 33.41 111 LYS A CA 1
ATOM 917 C C . LYS A 1 111 ? -16.812 -23.984 5.359 1 33.41 111 LYS A C 1
ATOM 919 O O . LYS A 1 111 ? -16.859 -25.156 5.766 1 33.41 111 LYS A O 1
ATOM 924 N N . GLU A 1 112 ? -17.531 -24.125 4.152 1 30.64 112 GLU A N 1
ATOM 925 C CA . GLU A 1 112 ? -17.172 -25.203 3.23 1 30.64 112 GLU A CA 1
ATOM 926 C C . GLU A 1 112 ? -15.672 -25.438 3.213 1 30.64 112 GLU A C 1
ATOM 928 O O . GLU A 1 112 ? -14.891 -24.484 3.148 1 30.64 112 GLU A O 1
ATOM 933 N N . GLN A 1 113 ? -15.297 -26.531 3.701 1 32.91 113 GLN A N 1
ATOM 934 C CA . GLN A 1 113 ? -14.023 -27.25 3.605 1 32.91 113 GLN A CA 1
ATOM 935 C C . GLN A 1 113 ? -13.484 -27.219 2.18 1 32.91 113 GLN A C 1
ATOM 937 O O . GLN A 1 113 ? -14.039 -27.859 1.284 1 32.91 113 GLN A O 1
ATOM 942 N N . ILE A 1 114 ? -13.406 -26.125 1.58 1 33.94 114 ILE A N 1
ATOM 943 C CA . ILE A 1 114 ? -12.664 -26.312 0.337 1 33.94 114 ILE A CA 1
ATOM 944 C C . ILE A 1 114 ? -11.523 -27.297 0.559 1 33.94 114 ILE A C 1
ATOM 946 O O . ILE A 1 114 ? -10.711 -27.125 1.47 1 33.94 114 ILE A O 1
ATOM 950 N N . ASN A 1 115 ? -11.883 -28.531 0.501 1 32.28 115 ASN A N 1
ATOM 951 C CA . ASN A 1 115 ? -10.945 -29.656 0.404 1 32.28 115 ASN A CA 1
ATOM 952 C C . ASN A 1 115 ? -9.609 -29.203 -0.183 1 32.28 115 ASN A C 1
ATOM 954 O O . ASN A 1 115 ? -9.555 -28.734 -1.32 1 32.28 115 ASN A O 1
ATOM 958 N N . ASP A 1 116 ? -8.82 -28.656 0.637 1 37.06 116 ASP A N 1
ATOM 959 C CA . ASP A 1 116 ? -7.383 -28.453 0.499 1 37.06 116 ASP A CA 1
ATOM 960 C C . ASP A 1 116 ? -6.707 -29.672 -0.134 1 37.06 116 ASP A C 1
ATOM 962 O O . ASP A 1 116 ? -5.965 -30.391 0.534 1 37.06 116 ASP A O 1
ATOM 966 N N . GLU A 1 117 ? -7.477 -30.703 -0.605 1 36 117 GLU A N 1
ATOM 967 C CA . GLU A 1 117 ? -6.762 -31.875 -1.107 1 36 117 GLU A CA 1
ATOM 968 C C . GLU A 1 117 ? -5.461 -31.469 -1.8 1 36 117 GLU A C 1
ATOM 970 O O . GLU A 1 117 ? -4.551 -32.281 -1.943 1 36 117 GLU A O 1
ATOM 975 N N . GLU A 1 118 ? -5.621 -30.781 -3.002 1 40.88 118 GLU A N 1
ATOM 976 C CA . GLU A 1 118 ? -4.367 -30.781 -3.75 1 40.88 118 GLU A CA 1
ATOM 977 C C . GLU A 1 118 ? -3.217 -30.25 -2.896 1 40.88 118 GLU A C 1
ATOM 979 O O . GLU A 1 118 ? -3.277 -29.125 -2.389 1 40.88 118 GLU A O 1
ATOM 984 N N . ALA A 1 119 ? -2.586 -31.016 -2.072 1 40.19 119 ALA A N 1
ATOM 985 C CA . ALA A 1 119 ? -1.273 -30.859 -1.448 1 40.19 119 ALA A CA 1
ATOM 986 C C . ALA A 1 119 ? -0.524 -29.656 -2.02 1 40.19 119 ALA A C 1
ATOM 988 O O . ALA A 1 119 ? 0.625 -29.406 -1.652 1 40.19 119 ALA A O 1
ATOM 989 N N . GLY A 1 120 ? -0.857 -29.312 -3.209 1 44.03 120 GLY A N 1
ATOM 990 C CA . GLY A 1 120 ? -0.065 -28.266 -3.846 1 44.03 120 GLY A CA 1
ATOM 991 C C . GLY A 1 120 ? 0.18 -27.078 -2.945 1 44.03 120 GLY A C 1
ATOM 992 O O . GLY A 1 120 ? -0.225 -27.078 -1.782 1 44.03 120 GLY A O 1
ATOM 993 N N . PHE A 1 121 ? 0.706 -25.609 -3.518 1 62.56 121 PHE A N 1
ATOM 994 C CA . PHE A 1 121 ? 1.751 -24.672 -3.141 1 62.56 121 PHE A CA 1
ATOM 995 C C . PHE A 1 121 ? 1.304 -23.812 -1.965 1 62.56 121 PHE A C 1
ATOM 997 O O . PHE A 1 121 ? 0.438 -22.938 -2.117 1 62.56 121 PHE A O 1
ATOM 1004 N N . ASP A 1 122 ? 1.447 -24.328 -0.706 1 82.31 122 ASP A N 1
ATOM 1005 C CA . ASP A 1 122 ? 1.348 -23.547 0.522 1 82.31 122 ASP A CA 1
ATOM 1006 C C . ASP A 1 122 ? 1.526 -22.047 0.242 1 82.31 122 ASP A C 1
ATOM 1008 O O . ASP A 1 122 ? 0.814 -21.219 0.807 1 82.31 122 ASP A O 1
ATOM 1012 N N . GLN A 1 123 ? 2.27 -21.922 -0.667 1 90.56 123 GLN A N 1
ATOM 1013 C CA . GLN A 1 123 ? 2.547 -20.531 -0.985 1 90.56 123 GLN A CA 1
ATOM 1014 C C . GLN A 1 123 ? 1.355 -19.875 -1.681 1 90.56 123 GLN A C 1
ATOM 1016 O O . GLN A 1 123 ? 1.049 -18.703 -1.433 1 90.56 123 GLN A O 1
ATOM 1021 N N . ALA A 1 124 ? 0.623 -20.656 -2.41 1 93.06 124 ALA A N 1
ATOM 1022 C CA . ALA A 1 124 ? -0.574 -20.141 -3.07 1 93.06 124 ALA A CA 1
ATOM 1023 C C . ALA A 1 124 ? -1.68 -19.859 -2.057 1 93.06 124 ALA A C 1
ATOM 1025 O O . ALA A 1 124 ? -2.41 -18.875 -2.188 1 93.06 124 ALA A O 1
ATOM 1026 N N . SER A 1 125 ? -1.763 -20.734 -1.123 1 93.56 125 SER A N 1
ATOM 1027 C CA . SER A 1 125 ? -2.775 -20.547 -0.088 1 93.56 125 SER A CA 1
ATOM 1028 C C . SER A 1 125 ? -2.545 -19.266 0.698 1 93.56 125 SER A C 1
ATOM 1030 O O . SER A 1 125 ? -3.496 -18.547 1.021 1 93.56 125 SER A O 1
ATOM 1032 N N . LYS A 1 126 ? -1.314 -18.984 1.024 1 94.38 126 LYS A N 1
ATOM 1033 C CA . LYS A 1 126 ? -0.981 -17.75 1.729 1 94.38 126 LYS A CA 1
ATOM 1034 C C . LYS A 1 126 ? -1.362 -16.531 0.902 1 94.38 126 LYS A C 1
ATOM 1036 O O . LYS A 1 126 ? -1.919 -15.562 1.431 1 94.38 126 LYS A O 1
ATOM 1041 N N . LEU A 1 127 ? -1.053 -16.625 -0.363 1 96.56 127 LEU A N 1
ATOM 1042 C CA . LEU A 1 127 ? -1.38 -15.516 -1.245 1 96.56 127 LEU A CA 1
ATOM 1043 C C . LEU A 1 127 ? -2.891 -15.352 -1.378 1 96.56 127 LEU A C 1
ATOM 1045 O O . LEU A 1 127 ? -3.398 -14.227 -1.392 1 96.56 127 LEU A O 1
ATOM 1049 N N . ARG A 1 128 ? -3.602 -16.422 -1.414 1 96.12 128 ARG A N 1
ATOM 1050 C CA . ARG A 1 128 ? -5.059 -16.406 -1.515 1 96.12 128 ARG A CA 1
ATOM 1051 C C . ARG A 1 128 ? -5.684 -15.734 -0.296 1 96.12 128 ARG A C 1
ATOM 1053 O O . ARG A 1 128 ? -6.711 -15.062 -0.408 1 96.12 128 ARG A O 1
ATOM 1060 N N . LYS A 1 129 ? -5.059 -15.836 0.769 1 94.88 129 LYS A N 1
ATOM 1061 C CA . LYS A 1 129 ? -5.566 -15.25 2.004 1 94.88 129 LYS A CA 1
ATOM 1062 C C . LYS A 1 129 ? -5.355 -13.734 2.02 1 94.88 129 LYS A C 1
ATOM 1064 O O . LYS A 1 129 ? -6.117 -13.008 2.652 1 94.88 129 LYS A O 1
ATOM 1069 N N . LEU A 1 130 ? -4.414 -13.32 1.313 1 96.75 130 LEU A N 1
ATOM 1070 C CA . LEU A 1 130 ? -4.035 -11.914 1.354 1 96.75 130 LEU A CA 1
ATOM 1071 C C . LEU A 1 130 ? -4.77 -11.117 0.28 1 96.75 130 LEU A C 1
ATOM 1073 O O . LEU A 1 130 ? -4.973 -9.914 0.422 1 96.75 130 LEU A O 1
ATOM 1077 N N . VAL A 1 131 ? -5.125 -11.781 -0.812 1 97.88 131 VAL A N 1
ATOM 1078 C CA . VAL A 1 131 ? -5.824 -11.133 -1.917 1 97.88 131 VAL A CA 1
ATOM 1079 C C . VAL A 1 131 ? -7.324 -11.398 -1.803 1 97.88 131 VAL A C 1
ATOM 1081 O O . VAL A 1 131 ? -7.789 -12.508 -2.066 1 97.88 131 VAL A O 1
ATOM 1084 N N . PRO A 1 132 ? -8.047 -10.375 -1.553 1 96.69 132 PRO A N 1
ATOM 1085 C CA . PRO A 1 132 ? -9.484 -10.594 -1.339 1 96.69 132 PRO A CA 1
ATOM 1086 C C . PRO A 1 132 ? -10.164 -11.242 -2.539 1 96.69 132 PRO A C 1
ATOM 1088 O O . PRO A 1 132 ? -9.914 -10.859 -3.684 1 96.69 132 PRO A O 1
ATOM 1091 N N . GLY A 1 133 ? -11 -12.266 -2.252 1 95.81 133 GLY A N 1
ATOM 1092 C CA . GLY A 1 133 ? -11.82 -12.867 -3.287 1 95.81 133 GLY A CA 1
ATOM 1093 C C . GLY A 1 133 ? -11.086 -13.898 -4.113 1 95.81 133 GLY A C 1
ATOM 1094 O O . GLY A 1 133 ? -11.586 -14.359 -5.145 1 95.81 133 GLY A O 1
ATOM 1095 N N . SER A 1 134 ? -9.898 -14.336 -3.625 1 96.12 134 SER A N 1
ATOM 1096 C CA . SER A 1 134 ? -9.086 -15.195 -4.477 1 96.12 134 SER A CA 1
ATOM 1097 C C . SER A 1 134 ? -9.109 -16.641 -3.984 1 96.12 134 SER A C 1
ATOM 1099 O O . SER A 1 134 ? -8.414 -17.5 -4.527 1 96.12 134 SER A O 1
ATOM 1101 N N . GLU A 1 135 ? -9.742 -17.094 -2.977 1 91.69 135 GLU A N 1
ATOM 1102 C CA . GLU A 1 135 ? -9.742 -18.391 -2.32 1 91.69 135 GLU A CA 1
ATOM 1103 C C . GLU A 1 135 ? -10.039 -19.516 -3.314 1 91.69 135 GLU A C 1
ATOM 1105 O O . GLU A 1 135 ? -9.438 -20.594 -3.25 1 91.69 135 GLU A O 1
ATOM 1110 N N . GLY A 1 136 ? -10.82 -19.438 -4.344 1 89.19 136 GLY A N 1
ATOM 1111 C CA . GLY A 1 136 ? -11.211 -20.5 -5.25 1 89.19 136 GLY A CA 1
ATOM 1112 C C . GLY A 1 136 ? -10.664 -20.328 -6.652 1 89.19 136 GLY A C 1
ATOM 1113 O O . GLY A 1 136 ? -11.008 -21.094 -7.559 1 89.19 136 GLY A O 1
ATOM 1114 N N . MET A 1 137 ? -9.617 -19.5 -6.738 1 93 137 MET A N 1
ATOM 1115 C CA . MET A 1 137 ? -9.102 -19.203 -8.07 1 93 137 MET A CA 1
ATOM 1116 C C . MET A 1 137 ? -8.016 -20.188 -8.469 1 93 137 MET A C 1
ATOM 1118 O O . MET A 1 137 ? -7.258 -20.656 -7.621 1 93 137 MET A O 1
ATOM 1122 N N . ASP A 1 138 ? -8.023 -20.422 -9.734 1 92.44 138 ASP A N 1
ATOM 1123 C CA . ASP A 1 138 ? -6.871 -21.172 -10.227 1 92.44 138 ASP A CA 1
ATOM 1124 C C . ASP A 1 138 ? -5.602 -20.328 -10.172 1 92.44 138 ASP A C 1
ATOM 1126 O O . ASP A 1 138 ? -5.664 -19.125 -9.953 1 92.44 138 ASP A O 1
ATOM 1130 N N . LEU A 1 139 ? -4.5 -20.922 -10.383 1 92.19 139 LEU A N 1
ATOM 1131 C CA . LEU A 1 139 ? -3.209 -20.266 -10.188 1 92.19 139 LEU A CA 1
ATOM 1132 C C . LEU A 1 139 ? -3.037 -19.094 -11.148 1 92.19 139 LEU A C 1
ATOM 1134 O O . LEU A 1 139 ? -2.543 -18.031 -10.758 1 92.19 139 LEU A O 1
ATOM 1138 N N . CYS A 1 140 ? -3.383 -19.312 -12.414 1 92 140 CYS A N 1
ATOM 1139 C CA . CYS A 1 140 ? -3.246 -18.234 -13.398 1 92 140 CYS A CA 1
ATOM 1140 C C . CYS A 1 140 ? -4.09 -17.031 -13.008 1 92 140 CYS A C 1
ATOM 1142 O O . CYS A 1 140 ? -3.615 -15.891 -13.062 1 92 140 CYS A O 1
ATOM 1144 N N . SER A 1 141 ? -5.289 -17.266 -12.609 1 95.06 141 SER A N 1
ATOM 1145 C CA . SER A 1 141 ? -6.18 -16.203 -12.172 1 95.06 141 SER A CA 1
ATOM 1146 C C . SER A 1 141 ? -5.668 -15.539 -10.898 1 95.06 141 SER A C 1
ATOM 1148 O O . SER A 1 141 ? -5.773 -14.32 -10.734 1 95.06 141 SER A O 1
ATOM 1150 N N . LEU A 1 142 ? -5.18 -16.344 -9.969 1 96.25 142 LEU A N 1
ATOM 1151 C CA . LEU A 1 142 ? -4.633 -15.82 -8.719 1 96.25 142 LEU A CA 1
ATOM 1152 C C . LEU A 1 142 ? -3.465 -14.883 -8.992 1 96.25 142 LEU A C 1
ATOM 1154 O O . LEU A 1 142 ? -3.387 -13.797 -8.414 1 96.25 142 LEU A O 1
ATOM 1158 N N . LEU A 1 143 ? -2.59 -15.266 -9.906 1 96.38 143 LEU A N 1
ATOM 1159 C CA . LEU A 1 143 ? -1.428 -14.453 -10.25 1 96.38 143 LEU A CA 1
ATOM 1160 C C . LEU A 1 143 ? -1.854 -13.133 -10.875 1 96.38 143 LEU A C 1
ATOM 1162 O O . LEU A 1 143 ? -1.313 -12.078 -10.539 1 96.38 143 LEU A O 1
ATOM 1166 N N . ASP A 1 144 ? -2.803 -13.211 -11.695 1 96.56 144 ASP A N 1
ATOM 1167 C CA . ASP A 1 144 ? -3.322 -12.016 -12.352 1 96.56 144 ASP A CA 1
ATOM 1168 C C . ASP A 1 144 ? -3.996 -11.086 -11.344 1 96.56 144 ASP A C 1
ATOM 1170 O O . ASP A 1 144 ? -3.787 -9.867 -11.375 1 96.56 144 ASP A O 1
ATOM 1174 N N . GLU A 1 145 ? -4.789 -11.688 -10.484 1 97.69 145 GLU A N 1
ATOM 1175 C CA . GLU A 1 145 ? -5.48 -10.914 -9.453 1 97.69 145 GLU A CA 1
ATOM 1176 C C . GLU A 1 145 ? -4.488 -10.273 -8.484 1 97.69 145 GLU A C 1
ATOM 1178 O O . GLU A 1 145 ? -4.633 -9.109 -8.117 1 97.69 145 GLU A O 1
ATOM 1183 N N . ALA A 1 146 ? -3.527 -11.039 -8.117 1 97.94 146 ALA A N 1
ATOM 1184 C CA . ALA A 1 146 ? -2.508 -10.539 -7.203 1 97.94 146 ALA A CA 1
ATOM 1185 C C . ALA A 1 146 ? -1.729 -9.383 -7.824 1 97.94 146 ALA A C 1
ATOM 1187 O O . ALA A 1 146 ? -1.44 -8.391 -7.152 1 97.94 146 ALA A O 1
ATOM 1188 N N . ALA A 1 147 ? -1.384 -9.5 -9.07 1 97.81 147 ALA A N 1
ATOM 1189 C CA . ALA A 1 147 ? -0.665 -8.438 -9.766 1 97.81 147 ALA A CA 1
ATOM 1190 C C . ALA A 1 147 ? -1.476 -7.141 -9.766 1 97.81 147 ALA A C 1
ATOM 1192 O O . ALA A 1 147 ? -0.955 -6.074 -9.438 1 97.81 147 ALA A O 1
ATOM 1193 N N . HIS A 1 148 ? -2.709 -7.293 -10.125 1 98.06 148 HIS A N 1
ATOM 1194 C CA . HIS A 1 148 ? -3.555 -6.102 -10.164 1 98.06 148 HIS A CA 1
ATOM 1195 C C . HIS A 1 148 ? -3.725 -5.504 -8.766 1 98.06 148 HIS A C 1
ATOM 1197 O O . HIS A 1 148 ? -3.734 -4.281 -8.609 1 98.06 148 HIS A O 1
ATOM 1203 N N . TYR A 1 149 ? -3.898 -6.344 -7.773 1 98.44 149 TYR A N 1
ATOM 1204 C CA . TYR A 1 149 ? -4.059 -5.887 -6.398 1 98.44 149 TYR A CA 1
ATOM 1205 C C . TYR A 1 149 ? -2.824 -5.125 -5.93 1 98.44 149 TYR A C 1
ATOM 1207 O O . TYR A 1 149 ? -2.939 -4.07 -5.297 1 98.44 149 TYR A O 1
ATOM 1215 N N . ILE A 1 150 ? -1.677 -5.598 -6.203 1 98.38 150 ILE A N 1
ATOM 1216 C CA . ILE A 1 150 ? -0.426 -4.941 -5.844 1 98.38 150 ILE A CA 1
ATOM 1217 C C . ILE A 1 150 ? -0.35 -3.572 -6.512 1 98.38 150 ILE A C 1
ATOM 1219 O O . ILE A 1 150 ? 0.034 -2.584 -5.879 1 98.38 150 ILE A O 1
ATOM 1223 N N . GLU A 1 151 ? -0.705 -3.52 -7.781 1 97.94 151 GLU A N 1
ATOM 1224 C CA . GLU A 1 151 ? -0.72 -2.236 -8.477 1 97.94 151 GLU A CA 1
ATOM 1225 C C . GLU A 1 151 ? -1.616 -1.23 -7.758 1 97.94 151 GLU A C 1
ATOM 1227 O O . GLU A 1 151 ? -1.256 -0.06 -7.617 1 97.94 151 GLU A O 1
ATOM 1232 N N . CYS A 1 152 ? -2.713 -1.676 -7.344 1 98.12 152 CYS A N 1
ATOM 1233 C CA . CYS A 1 152 ? -3.666 -0.793 -6.68 1 98.12 152 CYS A CA 1
ATOM 1234 C C . CYS A 1 152 ? -3.166 -0.391 -5.297 1 98.12 152 CYS A C 1
ATOM 1236 O O . CYS A 1 152 ? -3.348 0.752 -4.875 1 98.12 152 CYS A O 1
ATOM 1238 N N . LEU A 1 153 ? -2.555 -1.329 -4.582 1 97.94 153 LEU A N 1
ATOM 1239 C CA . LEU A 1 153 ? -1.967 -0.996 -3.291 1 97.94 153 LEU A CA 1
ATOM 1240 C C . LEU A 1 153 ? -0.874 0.057 -3.447 1 97.94 153 LEU A C 1
ATOM 1242 O O . LEU A 1 153 ? -0.786 0.99 -2.646 1 97.94 153 LEU A O 1
ATOM 1246 N N . ASN A 1 154 ? -0.092 -0.127 -4.5 1 96.5 154 ASN A N 1
ATOM 1247 C CA . ASN A 1 154 ? 0.949 0.859 -4.77 1 96.5 154 ASN A CA 1
ATOM 1248 C C . ASN A 1 154 ? 0.356 2.238 -5.047 1 96.5 154 ASN A C 1
ATOM 1250 O O . ASN A 1 154 ? 0.908 3.252 -4.613 1 96.5 154 ASN A O 1
ATOM 1254 N N . THR A 1 155 ? -0.706 2.273 -5.762 1 96.69 155 THR A N 1
ATOM 1255 C CA . THR A 1 155 ? -1.391 3.535 -6.023 1 96.69 155 THR A CA 1
ATOM 1256 C C . THR A 1 155 ? -1.884 4.16 -4.723 1 96.69 155 THR A C 1
ATOM 1258 O O . THR A 1 155 ? -1.756 5.371 -4.52 1 96.69 155 THR A O 1
ATOM 1261 N N . GLN A 1 156 ? -2.438 3.336 -3.945 1 97 156 GLN A N 1
ATOM 1262 C CA . GLN A 1 156 ? -2.914 3.811 -2.65 1 97 156 GLN A CA 1
ATOM 1263 C C . GLN A 1 156 ? -1.769 4.371 -1.814 1 97 156 GLN A C 1
ATOM 1265 O O . GLN A 1 156 ? -1.89 5.449 -1.229 1 97 156 GLN A O 1
ATOM 1270 N N . VAL A 1 157 ? -0.685 3.688 -1.739 1 96.19 157 VAL A N 1
ATOM 1271 C CA . VAL A 1 157 ? 0.496 4.125 -1.001 1 96.19 157 VAL A CA 1
ATOM 1272 C C . VAL A 1 157 ? 0.97 5.473 -1.536 1 96.19 157 VAL A C 1
ATOM 1274 O O . VAL A 1 157 ? 1.285 6.379 -0.762 1 96.19 157 VAL A O 1
ATOM 1277 N N . GLN A 1 158 ? 0.976 5.562 -2.828 1 95.31 158 GLN A N 1
ATOM 1278 C CA . GLN A 1 158 ? 1.417 6.797 -3.467 1 95.31 158 GLN A CA 1
ATOM 1279 C C . GLN A 1 158 ? 0.556 7.98 -3.033 1 95.31 158 GLN A C 1
ATOM 1281 O O . GLN A 1 158 ? 1.078 9.039 -2.684 1 95.31 158 GLN A O 1
ATOM 1286 N N . VAL A 1 159 ? -0.648 7.82 -3.051 1 95.31 159 VAL A N 1
ATOM 1287 C CA . VAL A 1 159 ? -1.573 8.891 -2.697 1 95.31 159 VAL A CA 1
ATOM 1288 C C . VAL A 1 159 ? -1.425 9.234 -1.216 1 95.31 159 VAL A C 1
ATOM 1290 O O . VAL A 1 159 ? -1.302 10.406 -0.853 1 95.31 159 VAL A O 1
ATOM 1293 N N . MET A 1 160 ? -1.373 8.273 -0.389 1 94.38 160 MET A N 1
ATOM 1294 C CA . MET A 1 160 ? -1.311 8.492 1.054 1 94.38 160 MET A CA 1
ATOM 1295 C C . MET A 1 160 ? 0.025 9.109 1.455 1 94.38 160 MET A C 1
ATOM 1297 O O . MET A 1 160 ? 0.085 9.922 2.379 1 94.38 160 MET A O 1
ATOM 1301 N N . ARG A 1 161 ? 0.98 8.688 0.746 1 92.62 161 ARG A N 1
ATOM 1302 C CA . ARG A 1 161 ? 2.295 9.281 0.949 1 92.62 161 ARG A CA 1
ATOM 1303 C C . ARG A 1 161 ? 2.273 10.773 0.633 1 92.62 161 ARG A C 1
ATOM 1305 O O . ARG A 1 161 ? 2.857 11.578 1.361 1 92.62 161 ARG A O 1
ATOM 1312 N N . SER A 1 162 ? 1.655 11.086 -0.433 1 92.19 162 SER A N 1
ATOM 1313 C CA . SER A 1 162 ? 1.544 12.484 -0.826 1 92.19 162 SER A CA 1
ATOM 1314 C C . SER A 1 162 ? 0.789 13.297 0.223 1 92.19 162 SER A C 1
ATOM 1316 O O . SER A 1 162 ? 1.16 14.43 0.523 1 92.19 162 SER A O 1
ATOM 1318 N N . ILE A 1 163 ? -0.171 12.711 0.755 1 91.25 163 ILE A N 1
ATOM 1319 C CA . ILE A 1 163 ? -0.949 13.383 1.788 1 91.25 163 ILE A CA 1
ATOM 1320 C C . ILE A 1 163 ? -0.093 13.578 3.037 1 91.25 163 ILE A C 1
ATOM 1322 O O . ILE A 1 163 ? -0.085 14.656 3.633 1 91.25 163 ILE A O 1
ATOM 1326 N N . ALA A 1 164 ? 0.593 12.531 3.406 1 89.06 164 ALA A N 1
ATOM 1327 C CA . ALA A 1 164 ? 1.465 12.602 4.574 1 89.06 164 ALA A CA 1
ATOM 1328 C C . ALA A 1 164 ? 2.539 13.672 4.395 1 89.06 164 ALA A C 1
ATOM 1330 O O . ALA A 1 164 ? 2.871 14.391 5.34 1 89.06 164 ALA A O 1
ATOM 1331 N N . ASP A 1 165 ? 3.021 13.734 3.23 1 88.25 165 ASP A N 1
ATOM 1332 C CA . ASP A 1 165 ?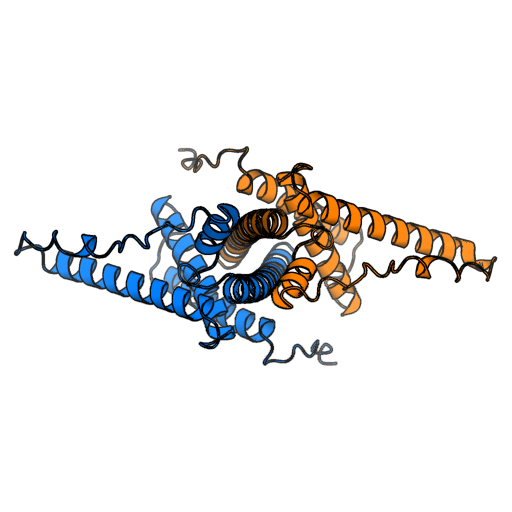 4.043 14.727 2.91 1 88.25 165 ASP A CA 1
ATOM 1333 C C . ASP A 1 165 ? 3.496 16.141 3.049 1 88.25 165 ASP A C 1
ATOM 1335 O O . ASP A 1 165 ? 4.145 17.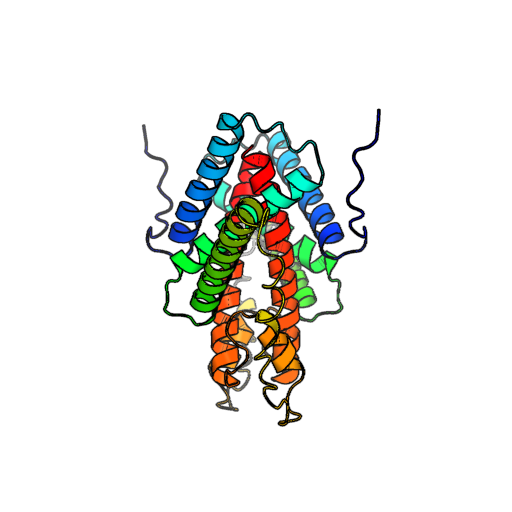016 3.635 1 88.25 165 ASP A O 1
ATOM 1339 N N . LEU A 1 166 ? 2.35 16.359 2.508 1 86.44 166 LEU A N 1
ATOM 1340 C CA . LEU A 1 166 ? 1.718 17.672 2.549 1 86.44 166 LEU A CA 1
ATOM 1341 C C . LEU A 1 166 ? 1.436 18.094 3.988 1 86.44 166 LEU A C 1
ATOM 1343 O O . LEU A 1 166 ? 1.54 19.281 4.324 1 86.44 166 LEU A O 1
ATO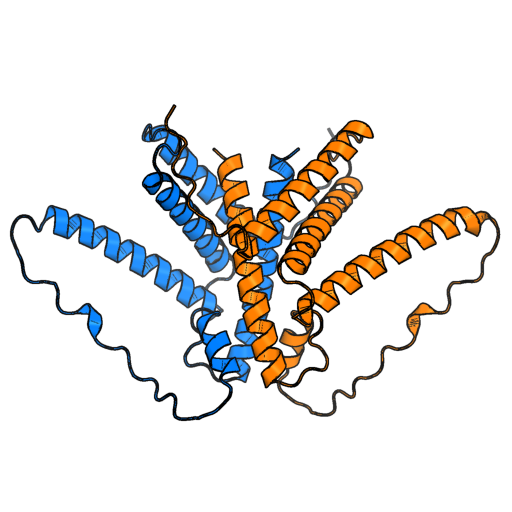M 1347 N N . CYS A 1 167 ? 1.217 17.141 4.754 1 84 167 CYS A N 1
ATOM 1348 C CA . CYS A 1 167 ? 0.858 17.422 6.141 1 84 167 CYS A CA 1
ATOM 1349 C C . CYS A 1 167 ? 2.102 17.672 6.984 1 84 167 CYS A C 1
ATOM 1351 O O . CYS A 1 167 ? 2.014 18.25 8.07 1 84 167 CYS A O 1
ATOM 1353 N N . SER A 1 168 ? 3.137 17.234 6.578 1 78.5 168 SER A N 1
ATOM 1354 C CA . SER A 1 168 ? 4.355 17.391 7.363 1 78.5 168 SER A CA 1
ATOM 1355 C C . SER A 1 168 ? 5.094 18.672 7 1 78.5 168 SER A C 1
ATOM 1357 O O . SER A 1 168 ? 6.098 19.016 7.625 1 78.5 168 SER A O 1
ATOM 1359 N N . THR A 1 169 ? 4.762 19.359 5.965 1 74.56 169 THR A N 1
ATOM 1360 C CA . THR A 1 169 ? 5.395 20.609 5.543 1 74.56 169 THR A CA 1
ATOM 1361 C C . THR A 1 169 ? 4.746 21.797 6.227 1 74.56 169 THR A C 1
ATOM 1363 O O . THR A 1 169 ? 3.523 21.844 6.383 1 74.56 169 THR A O 1
ATOM 1366 N N . MET B 1 1 ? -1.487 12.555 36.031 1 22.05 1 MET B N 1
ATOM 1367 C CA . MET B 1 1 ? -1.229 12.711 34.594 1 22.05 1 MET B CA 1
ATOM 1368 C C . MET B 1 1 ? -1.16 11.352 33.906 1 22.05 1 MET B C 1
ATOM 1370 O O . MET B 1 1 ? -0.18 10.617 34.062 1 22.05 1 MET B O 1
ATOM 1374 N N . ASN B 1 2 ? -2.211 10.547 33.906 1 25.2 2 ASN B N 1
ATOM 1375 C CA . ASN B 1 2 ? -2.361 9.156 33.469 1 25.2 2 ASN B CA 1
ATOM 1376 C C . ASN B 1 2 ? -1.929 8.961 32.031 1 25.2 2 ASN B C 1
ATOM 1378 O O . ASN B 1 2 ? -2.318 9.734 31.141 1 25.2 2 ASN B O 1
ATOM 1382 N N . HIS B 1 3 ? -0.686 8.516 31.781 1 29.05 3 HIS B N 1
ATOM 1383 C CA . HIS B 1 3 ? 0.013 8.227 30.531 1 29.05 3 HIS B CA 1
ATOM 1384 C C . HIS B 1 3 ? -0.882 7.461 29.562 1 29.05 3 HIS B C 1
ATOM 1386 O O . HIS B 1 3 ? -1.594 6.539 29.969 1 29.05 3 HIS B O 1
ATOM 1392 N N . PRO B 1 4 ? -1.551 8.133 28.641 1 31.28 4 PRO B N 1
ATOM 1393 C CA . PRO B 1 4 ? -2.422 7.43 27.703 1 31.28 4 PRO B CA 1
ATOM 1394 C C . PRO B 1 4 ? -1.928 6.02 27.391 1 31.28 4 PRO B C 1
ATOM 1396 O O . PRO B 1 4 ? -0.731 5.742 27.5 1 31.28 4 PRO B O 1
ATOM 1399 N N . HIS B 1 5 ? -2.611 5.016 27.812 1 32.59 5 HIS B N 1
ATOM 1400 C CA . HIS B 1 5 ? -2.426 3.584 27.594 1 32.59 5 HIS B CA 1
ATOM 1401 C C . HIS B 1 5 ? -1.743 3.303 26.266 1 32.59 5 HIS B C 1
ATO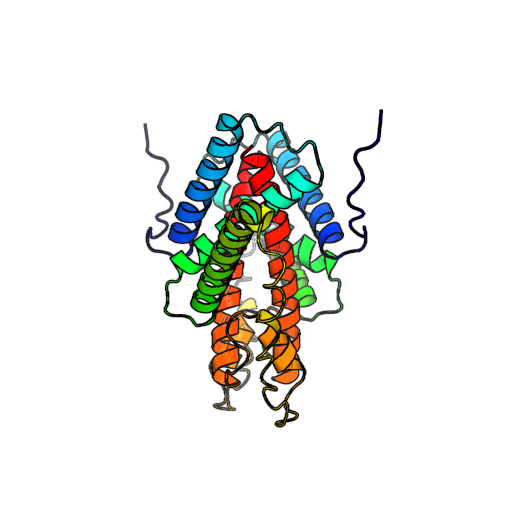M 1403 O O . HIS B 1 5 ? -2.207 3.76 25.219 1 32.59 5 HIS B O 1
ATOM 1409 N N . GLN B 1 6 ? -0.429 3.301 26.109 1 35.34 6 GLN B N 1
ATOM 1410 C CA . GLN B 1 6 ? 0.564 2.949 25.094 1 35.34 6 GLN B CA 1
ATOM 1411 C C . GLN B 1 6 ? 0.077 1.797 24.219 1 35.34 6 GLN B C 1
ATOM 1413 O O . GLN B 1 6 ? -0.096 0.676 24.703 1 35.34 6 GLN B O 1
ATOM 1418 N N . CYS B 1 7 ? -1.036 1.811 23.547 1 40.88 7 CYS B N 1
ATOM 1419 C CA . CYS B 1 7 ? -1.275 0.682 22.641 1 40.88 7 CYS B CA 1
ATOM 1420 C C . CYS B 1 7 ? 0.027 -0.038 22.312 1 40.88 7 CYS B C 1
ATOM 1422 O O . CYS B 1 7 ? 0.98 0.581 21.844 1 40.88 7 CYS B O 1
ATOM 1424 N N . SER B 1 8 ? 0.526 -0.955 23.094 1 47.78 8 SER B N 1
ATOM 1425 C CA . SER B 1 8 ? 1.699 -1.819 23.156 1 47.78 8 SER B CA 1
ATOM 1426 C C . SER B 1 8 ? 2.145 -2.26 21.766 1 47.78 8 SER B C 1
ATOM 1428 O O . SER B 1 8 ? 1.696 -3.293 21.266 1 47.78 8 SER B O 1
ATOM 1430 N N . LEU B 1 9 ? 2.047 -1.419 20.812 1 61.91 9 LEU B N 1
ATOM 1431 C CA . LEU B 1 9 ? 2.654 -1.85 19.562 1 61.91 9 LEU B CA 1
ATOM 1432 C C . LEU B 1 9 ? 4.051 -2.416 19.797 1 61.91 9 LEU B C 1
ATOM 1434 O O . LEU B 1 9 ? 4.848 -1.822 20.531 1 61.91 9 LEU B O 1
ATOM 1438 N N . ASN B 1 10 ? 4.191 -3.773 19.844 1 76.62 10 ASN B N 1
ATOM 1439 C CA . ASN B 1 10 ? 5.512 -4.387 19.766 1 76.62 10 ASN B CA 1
ATOM 1440 C C . ASN B 1 10 ? 6.496 -3.518 18.984 1 76.62 10 ASN B C 1
ATOM 1442 O O . ASN B 1 10 ? 6.324 -3.311 17.781 1 76.62 10 ASN B O 1
ATOM 1446 N N . PRO B 1 11 ? 7.355 -2.887 19.844 1 82.12 11 PRO B N 1
ATOM 1447 C CA . PRO B 1 11 ? 8.289 -1.972 19.188 1 82.12 11 PRO B CA 1
ATOM 1448 C C . PRO B 1 11 ? 9.094 -2.65 18.078 1 82.12 11 PRO B C 1
ATOM 1450 O O . PRO B 1 11 ? 9.664 -1.972 17.219 1 82.12 11 PRO B O 1
ATOM 1453 N N . ASN B 1 12 ? 8.992 -3.912 18.125 1 87.81 12 ASN B N 1
ATOM 1454 C CA . ASN B 1 12 ? 9.805 -4.605 17.141 1 87.81 12 ASN B CA 1
ATOM 1455 C C . ASN B 1 12 ? 8.961 -5.105 15.969 1 87.81 12 ASN B C 1
ATOM 1457 O O . ASN B 1 12 ? 9.469 -5.773 15.07 1 87.81 12 ASN B O 1
ATOM 1461 N N . SER B 1 13 ? 7.781 -4.723 16.031 1 94 13 SER B N 1
ATOM 1462 C CA . SER B 1 13 ? 6.926 -5.133 14.922 1 94 13 SER B CA 1
ATOM 1463 C C . SER B 1 13 ? 7.297 -4.402 13.633 1 94 13 SER B C 1
ATOM 1465 O O . SER B 1 13 ? 7.934 -3.35 13.68 1 94 13 SER B O 1
ATOM 1467 N N . LEU B 1 14 ? 6.992 -4.984 12.523 1 96 14 LEU B N 1
ATOM 1468 C CA . LEU B 1 14 ? 7.215 -4.363 11.227 1 96 14 LEU B CA 1
ATOM 1469 C C . LEU B 1 14 ? 6.598 -2.967 11.18 1 96 14 LEU B C 1
ATOM 1471 O O . LEU B 1 14 ? 7.23 -2.021 10.703 1 96 14 LEU B O 1
ATOM 1475 N N . LYS B 1 15 ? 5.43 -2.869 11.648 1 96.06 15 LYS B N 1
ATOM 1476 C CA . LYS B 1 15 ? 4.707 -1.602 11.648 1 96.06 15 LYS B CA 1
ATOM 1477 C C . LYS B 1 15 ? 5.461 -0.534 12.43 1 96.06 15 LYS B C 1
ATOM 1479 O O . LYS B 1 15 ? 5.637 0.589 11.953 1 96.06 15 LYS B O 1
ATOM 1484 N N . SER B 1 16 ? 5.883 -0.889 13.625 1 96.5 16 SER B N 1
ATOM 1485 C CA . SER B 1 16 ? 6.574 0.064 14.492 1 96.5 16 SER B CA 1
ATOM 1486 C C . SER B 1 16 ? 7.914 0.483 13.891 1 96.5 16 SER B C 1
ATOM 1488 O O . SER B 1 16 ? 8.25 1.668 13.883 1 96.5 16 SER B O 1
ATOM 1490 N N . ARG B 1 17 ? 8.609 -0.47 13.398 1 96.62 17 ARG B N 1
ATOM 1491 C CA . ARG B 1 17 ? 9.906 -0.175 12.805 1 96.62 17 ARG B CA 1
ATOM 1492 C C . ARG B 1 17 ? 9.758 0.699 11.562 1 96.62 17 ARG B C 1
ATOM 1494 O O . ARG B 1 17 ? 10.492 1.676 11.391 1 96.62 17 ARG B O 1
ATOM 1501 N N . PHE B 1 18 ? 8.859 0.319 10.758 1 97.62 18 PHE B N 1
ATOM 1502 C CA . PHE B 1 18 ? 8.602 1.116 9.562 1 97.62 18 PHE B CA 1
ATOM 1503 C C . PHE B 1 18 ? 8.195 2.535 9.938 1 97.62 18 PHE B C 1
ATOM 1505 O O . PHE B 1 18 ? 8.703 3.506 9.375 1 97.62 18 PHE B O 1
ATOM 1512 N N . THR B 1 19 ? 7.23 2.654 10.844 1 96.25 19 THR B N 1
ATOM 1513 C CA . THR B 1 19 ? 6.707 3.953 11.258 1 96.25 19 THR B CA 1
ATOM 1514 C C . THR B 1 19 ? 7.832 4.855 11.758 1 96.25 19 THR B C 1
ATOM 1516 O O . THR B 1 19 ? 7.953 6.004 11.328 1 96.25 19 THR B O 1
ATOM 1519 N N . LYS B 1 20 ? 8.633 4.328 12.633 1 96.25 20 LYS B N 1
ATOM 1520 C CA . LYS B 1 20 ? 9.734 5.102 13.195 1 96.25 20 LYS B CA 1
ATOM 1521 C C . LYS B 1 20 ? 10.695 5.562 12.109 1 96.25 20 LYS B C 1
ATOM 1523 O O . LYS B 1 20 ? 11.078 6.734 12.062 1 96.25 20 LYS B O 1
ATOM 1528 N N . GLY B 1 21 ? 11.047 4.664 11.258 1 96.44 21 GLY B N 1
ATOM 1529 C CA . GLY B 1 21 ? 11.961 4.996 10.18 1 96.44 21 GLY B CA 1
ATOM 1530 C C . GLY B 1 21 ? 11.406 6.035 9.227 1 96.44 21 GLY B C 1
ATOM 1531 O O . GLY B 1 21 ? 12.109 6.969 8.836 1 96.44 21 GLY B O 1
ATOM 1532 N N . PHE B 1 22 ? 10.234 5.875 8.906 1 97.06 22 PHE B N 1
ATOM 1533 C CA . PHE B 1 22 ? 9.617 6.762 7.93 1 97.06 22 PHE B CA 1
ATOM 1534 C C . PHE B 1 22 ? 9.453 8.164 8.5 1 97.06 22 PHE B C 1
ATOM 1536 O O . PHE B 1 22 ? 9.781 9.156 7.84 1 97.06 22 PHE B O 1
ATOM 1543 N N . LEU B 1 23 ? 8.945 8.273 9.711 1 95.12 23 LEU B N 1
ATOM 1544 C CA . LEU B 1 23 ? 8.742 9.57 10.336 1 95.12 23 LEU B CA 1
ATOM 1545 C C . LEU B 1 23 ? 10.07 10.297 10.523 1 95.12 23 LEU B C 1
ATOM 1547 O O . LEU B 1 23 ? 10.164 11.508 10.305 1 95.12 23 LEU B O 1
ATOM 1551 N N . ARG B 1 24 ? 11.07 9.57 10.93 1 96.25 24 ARG B N 1
ATOM 1552 C CA . ARG B 1 24 ? 12.398 10.172 11.07 1 96.25 24 ARG B CA 1
ATOM 1553 C C . ARG B 1 24 ? 12.883 10.734 9.742 1 96.25 24 ARG B C 1
ATOM 1555 O O . ARG B 1 24 ? 13.422 11.844 9.695 1 96.25 24 ARG B O 1
ATOM 1562 N N . SER B 1 25 ? 12.664 9.977 8.711 1 96.19 25 SER B N 1
ATOM 1563 C CA . SER B 1 25 ? 13.094 10.422 7.391 1 96.19 25 SER B CA 1
ATOM 1564 C C . SER B 1 25 ? 12.289 11.641 6.938 1 96.19 25 SER B C 1
ATOM 1566 O O . SER B 1 25 ? 12.844 12.562 6.332 1 96.19 25 SER B O 1
ATOM 1568 N N . LEU B 1 26 ? 11.055 11.609 7.172 1 93.88 26 LEU B N 1
ATOM 1569 C CA . LEU B 1 26 ? 10.195 12.719 6.781 1 93.88 26 LEU B CA 1
ATOM 1570 C C . LEU B 1 26 ? 10.617 14.008 7.484 1 93.88 26 LEU B C 1
ATOM 1572 O O . LEU B 1 26 ? 10.68 15.07 6.859 1 93.88 26 LEU B O 1
ATOM 1576 N N . LEU B 1 27 ? 10.898 13.883 8.727 1 93.62 27 LEU B N 1
ATOM 1577 C CA . LEU B 1 27 ? 11.367 15.031 9.492 1 93.62 27 LEU B CA 1
ATOM 1578 C C . LEU B 1 27 ? 12.68 15.562 8.938 1 93.62 27 LEU B C 1
ATOM 1580 O O . LEU B 1 27 ? 12.875 16.766 8.836 1 93.62 27 LEU B O 1
ATOM 1584 N N . LYS B 1 28 ? 13.531 14.711 8.625 1 94.5 28 LYS B N 1
ATOM 1585 C CA . LYS B 1 28 ? 14.82 15.109 8.047 1 94.5 28 LYS B CA 1
ATOM 1586 C C . LYS B 1 28 ? 14.625 15.852 6.73 1 94.5 28 LYS B C 1
ATOM 1588 O O . LYS B 1 28 ? 15.281 16.859 6.48 1 94.5 28 LYS B O 1
ATOM 1593 N N . ILE B 1 29 ? 13.766 15.344 5.879 1 92.75 29 ILE B N 1
ATOM 1594 C CA . ILE B 1 29 ? 13.484 15.953 4.586 1 92.75 29 ILE B CA 1
ATOM 1595 C C . ILE B 1 29 ? 12.945 17.375 4.789 1 92.75 29 ILE B C 1
ATOM 1597 O O . ILE B 1 29 ? 13.359 18.312 4.098 1 92.75 29 ILE B O 1
ATOM 1601 N N . ASN B 1 30 ? 12.125 17.516 5.73 1 90.12 30 ASN B N 1
ATOM 1602 C CA . ASN B 1 30 ? 11.523 18.828 6.012 1 90.12 30 ASN B CA 1
ATOM 1603 C C . ASN B 1 30 ? 12.547 19.797 6.594 1 90.12 30 ASN B C 1
ATOM 1605 O O . ASN B 1 30 ? 12.555 20.969 6.238 1 90.12 30 ASN B O 1
ATOM 1609 N N . ARG B 1 31 ? 13.336 19.344 7.445 1 91.69 31 ARG B N 1
ATOM 1610 C CA . ARG B 1 31 ? 14.383 20.172 8.031 1 91.69 31 ARG B CA 1
ATOM 1611 C C . ARG B 1 31 ? 15.344 20.672 6.961 1 91.69 31 ARG B C 1
ATOM 1613 O O . ARG B 1 31 ? 15.758 21.828 6.984 1 91.69 31 ARG B O 1
ATOM 1620 N N . GLN B 1 32 ? 15.656 19.828 6.066 1 90.44 32 GLN B N 1
ATOM 1621 C CA . GLN B 1 32 ? 16.547 20.203 4.973 1 90.44 32 GLN B CA 1
ATOM 1622 C C . GLN B 1 32 ? 15.906 21.25 4.07 1 90.44 32 GLN B C 1
ATOM 1624 O O . GLN B 1 32 ? 16.594 22.141 3.578 1 90.44 32 GLN B O 1
ATOM 1629 N N . ARG B 1 33 ? 14.688 21.125 3.895 1 86.75 33 ARG B N 1
ATOM 1630 C CA . ARG B 1 33 ? 13.969 22.094 3.07 1 86.75 33 ARG B CA 1
ATOM 1631 C C . ARG B 1 33 ? 13.992 23.469 3.699 1 86.75 33 ARG B C 1
ATOM 1633 O O . ARG B 1 33 ? 14.227 24.469 3.012 1 86.75 33 ARG B O 1
ATOM 1640 N N . VAL B 1 34 ? 13.781 23.531 4.957 1 85.31 34 VAL B N 1
ATOM 1641 C CA . VAL B 1 34 ? 13.758 24.797 5.688 1 85.31 34 VAL B CA 1
ATOM 1642 C C . VAL B 1 34 ? 15.156 25.406 5.715 1 85.31 34 VAL B C 1
ATOM 1644 O O . VAL B 1 34 ? 15.32 26.609 5.488 1 85.31 34 VAL B O 1
ATOM 1647 N N . ARG B 1 35 ? 16.031 24.625 5.926 1 88.81 35 ARG B N 1
ATOM 1648 C CA . ARG B 1 35 ? 17.422 25.094 6.035 1 88.81 35 ARG B CA 1
ATOM 1649 C C . ARG B 1 35 ? 17.906 25.656 4.711 1 88.81 35 ARG B C 1
ATOM 1651 O O . ARG B 1 35 ? 18.609 26.672 4.688 1 88.81 35 ARG B O 1
ATOM 1658 N N . ASN B 1 36 ? 17.547 24.938 3.693 1 83.88 36 ASN B N 1
ATOM 1659 C CA . ASN B 1 36 ? 18.031 25.359 2.379 1 83.88 36 ASN B CA 1
ATOM 1660 C C . ASN B 1 36 ? 17.141 26.422 1.764 1 83.88 36 ASN B C 1
ATOM 1662 O O . ASN B 1 36 ? 17.359 26.844 0.629 1 83.88 36 ASN B O 1
ATOM 1666 N N . ASN B 1 37 ? 16.219 27 2.529 1 77.69 37 ASN B N 1
ATOM 1667 C CA . ASN B 1 37 ? 15.289 28.016 2.082 1 77.69 37 ASN B CA 1
ATOM 1668 C C . ASN B 1 37 ? 14.641 27.656 0.748 1 77.69 37 ASN B C 1
ATOM 1670 O O . ASN B 1 37 ? 14.586 28.469 -0.168 1 77.69 37 ASN B O 1
ATOM 1674 N N . ILE B 1 38 ? 14.578 26.375 0.623 1 68.88 38 ILE B N 1
ATOM 1675 C CA . ILE B 1 38 ? 13.906 25.969 -0.607 1 68.88 38 ILE B CA 1
ATOM 1676 C C . ILE B 1 38 ? 12.438 26.391 -0.562 1 68.88 38 ILE B C 1
ATOM 1678 O O . ILE B 1 38 ? 11.719 26.031 0.372 1 68.88 38 ILE B O 1
ATOM 1682 N N . PRO B 1 39 ? 12.148 27.391 -1.417 1 62.78 39 PRO B N 1
ATOM 1683 C CA . PRO B 1 39 ? 10.758 27.859 -1.374 1 62.78 39 PRO B CA 1
ATOM 1684 C C . PRO B 1 39 ? 9.758 26.703 -1.462 1 62.78 39 PRO B C 1
ATOM 1686 O O . PRO B 1 39 ? 10.102 25.609 -1.93 1 62.78 39 PRO B O 1
ATOM 1689 N N . SER B 1 40 ? 8.617 26.906 -0.694 1 63.62 40 SER B N 1
ATOM 1690 C CA . SER B 1 40 ? 7.504 25.969 -0.887 1 63.62 40 SER B CA 1
ATOM 1691 C C . SER B 1 40 ? 7.375 25.562 -2.352 1 63.62 40 SER B C 1
ATOM 1693 O O . SER B 1 40 ? 7.793 26.297 -3.246 1 63.62 40 SER B O 1
ATOM 1695 N N . CYS B 1 41 ? 6.984 24.219 -2.738 1 63.59 41 CYS B N 1
ATOM 1696 C CA . CYS B 1 41 ? 6.934 23.562 -4.035 1 63.59 41 CYS B CA 1
ATOM 1697 C C . CYS B 1 41 ? 6.398 24.5 -5.109 1 63.59 41 CYS B C 1
ATOM 1699 O O . CYS B 1 41 ? 5.188 24.562 -5.34 1 63.59 41 CYS B O 1
ATOM 1701 N N . SER B 1 42 ? 7.312 25.469 -5.48 1 67.19 42 SER B N 1
ATOM 1702 C CA . SER B 1 42 ? 6.883 26.516 -6.406 1 67.19 42 SER B CA 1
ATOM 1703 C C . SER B 1 42 ? 6.891 26.016 -7.848 1 67.19 42 SER B C 1
ATOM 1705 O O . SER B 1 42 ? 6.105 26.469 -8.68 1 67.19 42 SER B O 1
ATOM 1707 N N . SER B 1 43 ? 7.73 25.031 -8.094 1 80.38 43 SER B N 1
ATOM 1708 C CA . SER B 1 43 ? 7.766 24.516 -9.461 1 80.38 43 SER B CA 1
ATOM 1709 C C . SER B 1 43 ? 7.387 23.047 -9.508 1 80.38 43 SER B C 1
ATOM 1711 O O . SER B 1 43 ? 7.555 22.328 -8.516 1 80.38 43 SER B O 1
ATOM 1713 N N . PRO B 1 44 ? 6.875 22.672 -10.625 1 81.56 44 PRO B N 1
ATOM 1714 C CA . PRO B 1 44 ? 6.531 21.266 -10.797 1 81.56 44 PRO B CA 1
ATOM 1715 C C . PRO B 1 44 ? 7.727 20.328 -10.602 1 81.56 44 PRO B C 1
ATOM 1717 O O . PRO B 1 44 ? 7.578 19.234 -10.047 1 81.56 44 PRO B O 1
ATOM 1720 N N . GLY B 1 45 ? 8.859 20.797 -11.023 1 82.5 45 GLY B N 1
ATOM 1721 C CA . GLY B 1 45 ? 10.062 20 -10.867 1 82.5 45 GLY B CA 1
ATOM 1722 C C . GLY B 1 45 ? 10.445 19.766 -9.414 1 82.5 45 GLY B C 1
ATOM 1723 O O . GLY B 1 45 ? 10.828 18.656 -9.031 1 82.5 45 GLY B O 1
ATOM 1724 N N . GLU B 1 46 ? 10.281 20.797 -8.688 1 83.56 46 GLU B N 1
ATOM 1725 C CA . GLU B 1 46 ? 10.609 20.703 -7.266 1 83.56 46 GLU B CA 1
ATOM 1726 C C . GLU B 1 46 ? 9.625 19.781 -6.539 1 83.56 46 GLU B C 1
ATOM 1728 O O . GLU B 1 46 ? 10.016 19.031 -5.645 1 83.56 46 GLU B O 1
ATOM 1733 N N . PHE B 1 47 ? 8.445 19.891 -6.973 1 83.75 47 PHE B N 1
ATOM 1734 C CA . PHE B 1 47 ? 7.414 19.031 -6.398 1 83.75 47 PHE B CA 1
ATOM 1735 C C . PHE B 1 47 ? 7.707 17.562 -6.68 1 83.75 47 PHE B C 1
ATOM 1737 O O . PHE B 1 47 ? 7.605 16.734 -5.785 1 83.75 47 PHE B O 1
ATOM 1744 N N . PHE B 1 48 ? 8.078 17.344 -7.906 1 87.38 48 PHE B N 1
ATOM 1745 C CA . PHE B 1 48 ? 8.383 15.977 -8.305 1 87.38 48 PHE B CA 1
ATOM 1746 C C . PHE B 1 48 ? 9.578 15.445 -7.52 1 87.38 48 PHE B C 1
ATOM 1748 O O . PHE B 1 48 ? 9.578 14.281 -7.098 1 87.38 48 PHE B O 1
ATOM 1755 N N . GLU B 1 49 ? 10.508 16.281 -7.305 1 88.75 49 GLU B N 1
ATOM 1756 C CA . GLU B 1 49 ? 11.695 15.867 -6.57 1 88.75 49 GLU B CA 1
ATOM 1757 C C . GLU B 1 49 ? 11.359 15.539 -5.117 1 88.75 49 GLU B C 1
ATOM 1759 O O . GLU B 1 49 ? 11.883 14.57 -4.559 1 88.75 49 GLU B O 1
ATOM 1764 N N . ARG B 1 50 ? 10.555 16.359 -4.602 1 88.38 50 ARG B N 1
ATOM 1765 C CA . ARG B 1 50 ? 10.164 16.094 -3.219 1 88.38 50 ARG B CA 1
ATOM 1766 C C . ARG B 1 50 ? 9.375 14.797 -3.104 1 88.38 50 ARG B C 1
ATOM 1768 O O . ARG B 1 50 ? 9.609 14.008 -2.189 1 88.38 50 ARG B O 1
ATOM 1775 N N . CYS B 1 51 ? 8.484 14.586 -4.035 1 90 51 CYS B N 1
ATOM 1776 C CA . CYS B 1 51 ? 7.691 13.359 -4.055 1 90 51 CYS B CA 1
ATOM 1777 C C . CYS B 1 51 ? 8.586 12.133 -4.141 1 90 51 CYS B C 1
ATOM 1779 O O . CYS B 1 51 ? 8.352 11.133 -3.459 1 90 51 CYS B O 1
ATOM 1781 N N . HIS B 1 52 ? 9.578 12.312 -4.906 1 92.56 52 HIS B N 1
ATOM 1782 C CA . HIS B 1 52 ? 10.508 11.203 -5.078 1 92.56 52 HIS B CA 1
ATOM 1783 C C . HIS B 1 52 ? 11.297 10.945 -3.803 1 92.56 52 HIS B C 1
ATOM 1785 O O . HIS B 1 52 ? 11.539 9.789 -3.438 1 92.56 52 HIS B O 1
ATOM 1791 N N . ARG B 1 53 ? 11.719 12.039 -3.189 1 93.06 53 ARG B N 1
ATOM 1792 C CA . ARG B 1 53 ? 12.477 11.898 -1.949 1 93.06 53 ARG B CA 1
ATOM 1793 C C . ARG B 1 53 ? 11.641 11.227 -0.868 1 93.06 53 ARG B C 1
ATOM 1795 O O . ARG B 1 53 ? 12.141 10.367 -0.138 1 93.06 53 ARG B O 1
ATOM 1802 N N . VAL B 1 54 ? 10.422 11.555 -0.828 1 94.62 54 VAL B N 1
ATOM 1803 C CA . VAL B 1 54 ? 9.531 10.977 0.174 1 94.62 54 VAL B CA 1
ATOM 1804 C C . VAL B 1 54 ? 9.25 9.516 -0.16 1 94.62 54 VAL B C 1
ATOM 1806 O O . VAL B 1 54 ? 9.211 8.664 0.731 1 94.62 54 VAL B O 1
ATOM 1809 N N . LYS B 1 55 ? 9.062 9.234 -1.409 1 95.56 55 LYS B N 1
ATOM 1810 C CA . LYS B 1 55 ? 8.875 7.848 -1.837 1 95.56 55 LYS B CA 1
ATOM 1811 C C . LYS B 1 55 ? 10.086 6.992 -1.464 1 95.56 55 LYS B C 1
ATOM 1813 O O . LYS B 1 55 ? 9.93 5.883 -0.945 1 95.56 55 LYS B O 1
ATOM 1818 N N . THR B 1 56 ? 11.219 7.516 -1.781 1 96 56 THR B N 1
ATOM 1819 C CA . THR B 1 56 ? 12.453 6.797 -1.48 1 96 56 THR B CA 1
ATOM 1820 C C . THR B 1 56 ? 12.578 6.547 0.02 1 96 56 THR B C 1
ATOM 1822 O O . THR B 1 56 ? 12.992 5.465 0.44 1 96 56 THR B O 1
ATOM 1825 N N . ALA B 1 57 ? 12.211 7.547 0.766 1 96.81 57 ALA B N 1
ATOM 1826 C CA . ALA B 1 57 ? 12.25 7.41 2.221 1 96.81 57 ALA B CA 1
ATOM 1827 C C . ALA B 1 57 ? 11.305 6.312 2.693 1 96.81 57 ALA B C 1
ATOM 1829 O O . ALA B 1 57 ? 11.664 5.504 3.557 1 96.81 57 ALA B O 1
ATOM 1830 N N . ALA B 1 58 ? 10.125 6.301 2.119 1 97.38 58 ALA B N 1
ATOM 1831 C CA . ALA B 1 58 ? 9.133 5.289 2.496 1 97.38 58 ALA B CA 1
ATOM 1832 C C . ALA B 1 58 ? 9.602 3.891 2.109 1 97.38 58 ALA B C 1
ATOM 1834 O O . ALA B 1 58 ? 9.547 2.965 2.92 1 97.38 58 ALA B O 1
ATOM 1835 N N . ASP B 1 59 ? 10.047 3.744 0.895 1 96.75 59 ASP B N 1
ATOM 1836 C CA . ASP B 1 59 ? 10.531 2.455 0.406 1 96.75 59 ASP B CA 1
ATOM 1837 C C . ASP B 1 59 ? 11.711 1.964 1.234 1 96.75 59 ASP B C 1
ATOM 1839 O O . ASP B 1 59 ? 11.773 0.791 1.607 1 96.75 59 ASP B O 1
ATOM 1843 N N . LYS B 1 60 ? 12.625 2.854 1.475 1 97.31 60 LYS B N 1
ATOM 1844 C CA . LYS B 1 60 ? 13.82 2.516 2.248 1 97.31 60 LYS B CA 1
ATOM 1845 C C . LYS B 1 60 ? 13.453 2.098 3.668 1 97.31 60 LYS B C 1
ATOM 1847 O O . LYS B 1 60 ? 13.977 1.107 4.184 1 97.31 60 LYS B O 1
ATOM 1852 N N . SER B 1 61 ? 12.602 2.873 4.281 1 98.06 61 SER B N 1
ATOM 1853 C CA . SER B 1 61 ? 12.18 2.562 5.645 1 98.06 61 SER B CA 1
ATOM 1854 C C . SER B 1 61 ? 11.492 1.204 5.719 1 98.06 61 SER B C 1
ATOM 1856 O O . SER B 1 61 ? 11.695 0.451 6.672 1 98.06 61 SER B O 1
ATOM 1858 N N . LEU B 1 62 ? 10.68 0.934 4.707 1 97.88 62 LEU B N 1
ATOM 1859 C CA . LEU B 1 62 ? 10.008 -0.359 4.684 1 97.88 62 LEU B CA 1
ATOM 1860 C C . LEU B 1 62 ? 11.008 -1.493 4.508 1 97.88 62 LEU B C 1
ATOM 1862 O O . LEU B 1 62 ? 10.945 -2.502 5.211 1 97.88 62 LEU B O 1
ATOM 1866 N N . ALA B 1 63 ? 11.906 -1.356 3.572 1 98.19 63 ALA B N 1
ATOM 1867 C CA . ALA B 1 63 ? 12.906 -2.383 3.303 1 98.19 63 ALA B CA 1
ATOM 1868 C C . ALA B 1 63 ? 13.812 -2.598 4.516 1 98.19 63 ALA B C 1
ATOM 1870 O O . ALA B 1 63 ? 14.156 -3.734 4.844 1 98.19 63 ALA B O 1
ATOM 1871 N N . PHE B 1 64 ? 14.156 -1.541 5.227 1 97.12 64 PHE B N 1
ATOM 1872 C CA . PHE B 1 64 ? 14.984 -1.654 6.422 1 97.12 64 PHE B CA 1
ATOM 1873 C C . PHE B 1 64 ? 14.234 -2.375 7.535 1 97.12 64 PHE B C 1
ATOM 1875 O O . PHE B 1 64 ? 14.828 -3.145 8.297 1 97.12 64 PHE B O 1
ATOM 1882 N N . ALA B 1 65 ? 13.008 -2.062 7.609 1 97.44 65 ALA B N 1
ATOM 1883 C CA . ALA B 1 65 ? 12.203 -2.715 8.641 1 97.44 65 ALA B CA 1
ATOM 1884 C C . ALA B 1 65 ? 12.148 -4.223 8.422 1 97.44 65 ALA B C 1
ATOM 1886 O O . ALA B 1 65 ? 12.086 -4.996 9.383 1 97.44 65 ALA B O 1
ATOM 1887 N N . VAL B 1 66 ? 12.164 -4.68 7.199 1 97.19 66 VAL B N 1
ATOM 1888 C CA . VAL B 1 66 ? 12.109 -6.094 6.84 1 97.19 66 VAL B CA 1
ATOM 1889 C C . VAL B 1 66 ? 13.508 -6.707 6.965 1 97.19 66 VAL B C 1
ATOM 1891 O O . VAL B 1 66 ? 13.648 -7.852 7.402 1 97.19 66 VAL B O 1
ATOM 1894 N N . GLY B 1 67 ? 14.477 -5.945 6.555 1 94 67 GLY B N 1
ATOM 1895 C CA . GLY B 1 67 ? 15.852 -6.441 6.551 1 94 67 GLY B CA 1
ATOM 1896 C C . GLY B 1 67 ? 16.219 -7.152 5.266 1 94 67 GLY B C 1
ATOM 1897 O O . GLY B 1 67 ? 15.586 -6.953 4.23 1 94 67 GLY B O 1
ATOM 1898 N N . ARG B 1 68 ? 17.203 -7.988 5.336 1 92.19 68 ARG B N 1
ATOM 1899 C CA . ARG B 1 68 ? 17.766 -8.609 4.137 1 92.19 68 ARG B CA 1
ATOM 1900 C C . ARG B 1 68 ? 17.219 -10.016 3.947 1 92.19 68 ARG B C 1
ATOM 1902 O O . ARG B 1 68 ? 17.719 -10.781 3.121 1 92.19 68 ARG B O 1
ATOM 1909 N N . ARG B 1 69 ? 16.188 -10.336 4.594 1 92.44 69 ARG B N 1
ATOM 1910 C CA . ARG B 1 69 ? 15.68 -11.695 4.609 1 92.44 69 ARG B CA 1
ATOM 1911 C C . ARG B 1 69 ? 14.867 -11.992 3.354 1 92.44 69 ARG B C 1
ATOM 1913 O O . ARG B 1 69 ? 14.688 -13.156 2.98 1 92.44 69 ARG B O 1
ATOM 1920 N N . ARG B 1 70 ? 14.43 -10.977 2.756 1 96.75 70 ARG B N 1
ATOM 1921 C CA . ARG B 1 70 ? 13.547 -11.148 1.604 1 96.75 70 ARG B CA 1
ATOM 1922 C C . ARG B 1 70 ? 14.188 -10.586 0.339 1 96.75 70 ARG B C 1
ATOM 1924 O O . ARG B 1 70 ? 14.852 -9.547 0.38 1 96.75 70 ARG B O 1
ATOM 1931 N N . ALA B 1 71 ? 13.906 -11.25 -0.724 1 97.12 71 ALA B N 1
ATOM 1932 C CA . ALA B 1 71 ? 14.492 -10.844 -2 1 97.12 71 ALA B CA 1
ATOM 1933 C C . ALA B 1 71 ? 14.031 -9.445 -2.391 1 97.12 71 ALA B C 1
ATOM 1935 O O . ALA B 1 71 ? 14.82 -8.641 -2.893 1 97.12 71 ALA B O 1
ATOM 1936 N N . TRP B 1 72 ? 12.711 -9.164 -2.205 1 97.56 72 TRP B N 1
ATOM 1937 C CA . TRP B 1 72 ? 12.203 -7.867 -2.643 1 97.56 72 TRP B CA 1
ATOM 1938 C C . TRP B 1 72 ? 12.844 -6.734 -1.848 1 97.56 72 TRP B C 1
ATOM 1940 O O . TRP B 1 72 ? 13.125 -5.668 -2.396 1 97.56 72 TRP B O 1
ATOM 1950 N N . SER B 1 73 ? 13.086 -6.926 -0.562 1 97.88 73 SER B N 1
ATOM 1951 C CA . SER B 1 73 ? 13.719 -5.902 0.27 1 97.88 73 SER B CA 1
ATOM 1952 C C . SER B 1 73 ? 15.148 -5.629 -0.18 1 97.88 73 SER B C 1
ATOM 1954 O O . SER B 1 73 ? 15.562 -4.473 -0.282 1 97.88 73 SER B O 1
ATOM 1956 N N . ARG B 1 74 ? 15.883 -6.668 -0.486 1 97.31 74 ARG B N 1
ATOM 1957 C CA . ARG B 1 74 ? 17.25 -6.516 -0.991 1 97.31 74 ARG B CA 1
ATOM 1958 C C . ARG B 1 74 ? 17.25 -5.77 -2.322 1 97.31 74 ARG B C 1
ATOM 1960 O O . ARG B 1 74 ? 18.062 -4.867 -2.527 1 97.31 74 ARG B O 1
ATOM 1967 N N . ALA B 1 75 ? 16.422 -6.199 -3.15 1 97.69 75 ALA B N 1
ATOM 1968 C CA . ALA B 1 75 ? 16.328 -5.582 -4.473 1 97.69 75 ALA B CA 1
ATOM 1969 C C . ALA B 1 75 ? 15.984 -4.102 -4.367 1 97.69 75 ALA B C 1
ATOM 1971 O O . ALA B 1 75 ? 16.562 -3.273 -5.082 1 97.69 75 ALA B O 1
ATOM 1972 N N . MET B 1 76 ? 15.078 -3.734 -3.512 1 96.75 76 MET B N 1
ATOM 1973 C CA . MET B 1 76 ? 14.664 -2.35 -3.312 1 96.75 76 MET B CA 1
ATOM 1974 C C . MET B 1 76 ? 15.82 -1.5 -2.797 1 96.75 76 MET B C 1
ATOM 1976 O O . MET B 1 76 ? 16.078 -0.413 -3.316 1 96.75 76 MET B O 1
ATOM 1980 N N . LEU B 1 77 ? 16.516 -2.031 -1.795 1 97.06 77 LEU B N 1
ATOM 1981 C CA . LEU B 1 77 ? 17.641 -1.305 -1.225 1 97.06 77 LEU B CA 1
ATOM 1982 C C . LEU B 1 77 ? 18.75 -1.135 -2.256 1 97.06 77 LEU B C 1
ATOM 1984 O O . LEU B 1 77 ? 19.391 -0.078 -2.322 1 97.06 77 LEU B O 1
ATOM 1988 N N . PHE B 1 78 ? 18.906 -2.123 -3.027 1 96.25 78 PHE B N 1
ATOM 1989 C CA . PHE B 1 78 ? 19.906 -2.061 -4.082 1 96.25 78 PHE B CA 1
ATOM 1990 C C . PHE B 1 78 ? 19.562 -0.985 -5.102 1 96.25 78 PHE B C 1
ATOM 1992 O O . PHE B 1 78 ? 20.422 -0.203 -5.508 1 96.25 78 PHE B O 1
ATOM 1999 N N . LYS B 1 79 ? 18.328 -0.993 -5.516 1 94.94 79 LYS B N 1
ATOM 2000 C CA . LYS B 1 79 ? 17.859 -0.008 -6.484 1 94.94 79 LYS B CA 1
ATOM 2001 C C . LYS B 1 79 ? 18.062 1.413 -5.965 1 94.94 79 LYS B C 1
ATOM 2003 O O . LYS B 1 79 ? 18.5 2.295 -6.707 1 94.94 79 LYS B O 1
ATOM 2008 N N . ILE B 1 80 ? 17.75 1.633 -4.742 1 95.5 80 ILE B N 1
ATOM 2009 C CA . ILE B 1 80 ? 17.859 2.951 -4.129 1 95.5 80 ILE B CA 1
ATOM 2010 C C . ILE B 1 80 ? 19.328 3.365 -4.051 1 95.5 80 ILE B C 1
ATOM 2012 O O . ILE B 1 80 ? 19.672 4.504 -4.371 1 95.5 80 ILE B O 1
ATOM 2016 N N . ARG B 1 81 ? 20.141 2.441 -3.717 1 94.69 81 ARG B N 1
ATOM 2017 C CA . ARG B 1 81 ? 21.562 2.703 -3.609 1 94.69 81 ARG B CA 1
ATOM 2018 C C . ARG B 1 81 ? 22.172 3.012 -4.977 1 94.69 81 ARG B C 1
ATOM 2020 O O . ARG B 1 81 ? 22.984 3.932 -5.109 1 94.69 81 ARG B O 1
ATOM 2027 N N . ASN B 1 82 ? 21.781 2.248 -5.949 1 94.38 82 ASN B N 1
ATOM 2028 C CA . ASN B 1 82 ? 22.297 2.449 -7.301 1 94.38 82 ASN B CA 1
ATOM 2029 C C . ASN B 1 82 ? 21.875 3.803 -7.867 1 94.38 82 ASN B C 1
ATOM 2031 O O . ASN B 1 82 ? 22.656 4.469 -8.539 1 94.38 82 ASN B O 1
ATOM 2035 N N . ARG B 1 83 ? 20.688 4.203 -7.609 1 92.25 83 ARG B N 1
ATOM 2036 C CA . ARG B 1 83 ? 20.188 5.504 -8.055 1 92.25 83 ARG B CA 1
ATOM 2037 C C . ARG B 1 83 ? 20.969 6.641 -7.391 1 92.25 83 ARG B C 1
ATOM 2039 O O . ARG B 1 83 ? 21.312 7.621 -8.047 1 92.25 83 ARG B O 1
ATOM 2046 N N . ALA B 1 84 ? 21.203 6.48 -6.141 1 90 84 ALA B N 1
ATOM 2047 C CA . ALA B 1 84 ? 21.969 7.484 -5.402 1 90 84 ALA B CA 1
ATOM 2048 C C . ALA B 1 84 ? 23.391 7.602 -5.945 1 90 84 ALA B C 1
ATOM 2050 O O . ALA B 1 84 ? 23.922 8.703 -6.082 1 90 84 ALA B O 1
ATOM 2051 N N . ARG B 1 85 ? 23.969 6.543 -6.371 1 90.31 85 ARG B N 1
ATOM 2052 C CA . ARG B 1 85 ? 25.328 6.52 -6.922 1 90.31 85 ARG B CA 1
ATOM 2053 C C . ARG B 1 85 ? 25.375 7.18 -8.297 1 90.31 85 ARG B C 1
ATOM 2055 O O . ARG B 1 85 ? 26.297 7.934 -8.602 1 90.31 85 ARG B O 1
ATOM 2062 N N . ARG B 1 86 ? 24.391 6.887 -9.031 1 90.19 86 ARG B N 1
ATOM 2063 C CA . ARG B 1 86 ? 24.344 7.457 -10.375 1 90.19 86 ARG B CA 1
ATOM 2064 C C . ARG B 1 86 ? 24.172 8.969 -10.312 1 90.19 86 ARG B C 1
ATOM 2066 O O . ARG B 1 86 ? 24.797 9.703 -11.078 1 90.19 86 ARG B O 1
ATOM 2073 N N . ARG B 1 87 ? 23.391 9.492 -9.406 1 85.06 87 ARG B N 1
ATOM 2074 C CA . ARG B 1 87 ? 23.172 10.93 -9.234 1 85.06 87 ARG B CA 1
ATOM 2075 C C . ARG B 1 87 ? 24.453 11.625 -8.797 1 85.06 87 ARG B C 1
ATOM 2077 O O . ARG B 1 87 ? 24.781 12.711 -9.281 1 85.06 87 ARG B O 1
ATOM 2084 N N . ARG B 1 88 ? 25.203 11.016 -8.023 1 84.44 88 ARG B N 1
ATOM 2085 C CA . ARG B 1 88 ? 26.469 11.57 -7.543 1 84.44 88 ARG B CA 1
ATOM 2086 C C . ARG B 1 88 ? 27.5 11.633 -8.664 1 84.44 88 ARG B C 1
ATOM 2088 O O . ARG B 1 88 ? 28.234 12.617 -8.781 1 84.44 88 ARG B O 1
ATOM 2095 N N . ARG B 1 89 ? 27.469 10.617 -9.438 1 85.5 89 ARG B N 1
ATOM 2096 C CA . ARG B 1 89 ? 28.422 10.562 -10.547 1 85.5 89 ARG B CA 1
ATOM 2097 C C . ARG B 1 89 ? 28.094 11.633 -11.586 1 85.5 89 ARG B C 1
ATOM 2099 O O . ARG B 1 89 ? 29 12.258 -12.148 1 85.5 89 ARG B O 1
ATOM 2106 N N . GLN B 1 90 ? 26.797 11.672 -11.906 1 80.06 90 GLN B N 1
ATOM 2107 C CA . GLN B 1 90 ? 26.375 12.688 -12.867 1 80.06 90 GLN B CA 1
ATOM 2108 C C . GLN B 1 90 ? 26.734 14.086 -12.391 1 80.06 90 GLN B C 1
ATOM 2110 O O . GLN B 1 90 ? 27.172 14.93 -13.18 1 80.06 90 GLN B O 1
ATOM 2115 N N . HIS B 1 91 ? 26.609 14.242 -11.109 1 73.25 91 HIS B N 1
ATOM 2116 C CA . HIS B 1 91 ? 26.969 15.539 -10.531 1 73.25 91 HIS B CA 1
ATOM 2117 C C . HIS B 1 91 ? 28.469 15.773 -10.609 1 73.25 91 HIS B C 1
ATOM 2119 O O . HIS B 1 91 ? 28.906 16.891 -10.922 1 73.25 91 HIS B O 1
ATOM 2125 N N . CYS B 1 92 ? 29.156 14.672 -10.422 1 71.06 92 CYS B N 1
ATOM 2126 C CA . CYS B 1 92 ? 30.609 14.781 -10.477 1 71.06 92 CYS B CA 1
ATOM 2127 C C . CYS B 1 92 ? 31.078 14.992 -11.906 1 71.06 92 CYS B C 1
ATOM 2129 O O . CYS B 1 92 ? 32.031 15.742 -12.141 1 71.06 92 CYS B O 1
ATOM 2131 N N . VAL B 1 93 ? 30.438 14.156 -12.797 1 66.62 93 VAL B N 1
ATOM 2132 C CA . VAL B 1 93 ? 30.828 14.289 -14.195 1 66.62 93 VAL B CA 1
ATOM 2133 C C . VAL B 1 93 ? 30.438 15.672 -14.719 1 66.62 93 VAL B C 1
ATOM 2135 O O . VAL B 1 93 ? 31.203 16.297 -15.469 1 66.62 93 VAL B O 1
ATOM 2138 N N . LEU B 1 94 ? 29.172 16.031 -14.367 1 56.91 94 LEU B N 1
ATOM 2139 C CA . LEU B 1 94 ? 28.781 17.375 -14.773 1 56.91 94 LEU B CA 1
ATOM 2140 C C . LEU B 1 94 ? 29.719 18.422 -14.188 1 56.91 94 LEU B C 1
ATOM 2142 O O . LEU B 1 94 ? 30.078 19.391 -14.859 1 56.91 94 LEU B O 1
ATOM 2146 N N . VAL B 1 95 ? 30.125 18.062 -13.008 1 53.19 95 VAL B N 1
ATOM 2147 C CA . VAL B 1 95 ? 31.141 18.953 -12.438 1 53.19 95 VAL B CA 1
ATOM 2148 C C . VAL B 1 95 ? 32.438 18.797 -13.195 1 53.19 95 VAL B C 1
ATOM 2150 O O . VAL B 1 95 ? 33.188 19.781 -13.383 1 53.19 95 VAL B O 1
ATOM 2153 N N . LYS B 1 96 ? 32.688 17.422 -13.555 1 48.66 96 LYS B N 1
ATOM 2154 C CA . LYS B 1 96 ? 33.938 17.219 -14.289 1 48.66 96 LYS B CA 1
ATOM 2155 C C . LYS B 1 96 ? 33.75 17.5 -15.773 1 48.66 96 LYS B C 1
ATOM 2157 O O . LYS B 1 96 ? 34.719 17.734 -16.5 1 48.66 96 LYS B O 1
ATOM 2162 N N . ARG B 1 97 ? 32.594 16.906 -16.328 1 48.53 97 ARG B N 1
ATOM 2163 C CA . ARG B 1 97 ? 32.438 17.094 -17.781 1 48.53 97 ARG B CA 1
ATOM 2164 C C . ARG B 1 97 ? 32.531 18.562 -18.156 1 48.53 97 ARG B C 1
ATOM 2166 O O . ARG B 1 97 ? 32.312 18.922 -19.312 1 48.53 97 ARG B O 1
ATOM 2173 N N . ILE B 1 98 ? 32.719 19.547 -17.5 1 40.5 98 ILE B N 1
ATOM 2174 C CA . ILE B 1 98 ? 33.281 20.625 -18.312 1 40.5 98 ILE B CA 1
ATOM 2175 C C . ILE B 1 98 ? 34.375 20.078 -19.219 1 40.5 98 ILE B C 1
ATOM 2177 O O . ILE B 1 98 ? 34.5 20.484 -20.375 1 40.5 98 ILE B O 1
ATOM 2181 N N . ASN B 1 99 ? 35.406 19.312 -18.828 1 33.41 99 ASN B N 1
ATOM 2182 C CA . ASN B 1 99 ? 36.344 18.969 -19.891 1 33.41 99 ASN B CA 1
ATOM 2183 C C . ASN B 1 99 ? 35.844 17.781 -20.703 1 33.41 99 ASN B C 1
ATOM 2185 O O . ASN B 1 99 ? 36.031 17.75 -21.922 1 33.41 99 ASN B O 1
ATOM 2189 N N . HIS B 1 100 ? 35.844 16.391 -20.219 1 34.75 100 HIS B N 1
ATOM 2190 C CA . HIS B 1 100 ? 35.969 15.211 -21.062 1 34.75 100 HIS B CA 1
ATOM 2191 C C . HIS B 1 100 ? 34.594 14.742 -21.531 1 34.75 100 HIS B C 1
ATOM 2193 O O . HIS B 1 100 ? 33.656 14.656 -20.75 1 34.75 100 HIS B O 1
ATOM 2199 N N . HIS B 1 101 ? 34.156 14.68 -22.938 1 33.91 101 HIS B N 1
ATOM 2200 C CA . HIS B 1 101 ? 33.125 14.32 -23.875 1 33.91 101 HIS B CA 1
ATOM 2201 C C . HIS B 1 101 ? 32.625 12.906 -23.625 1 33.91 101 HIS B C 1
ATOM 2203 O O . HIS B 1 101 ? 31.484 12.562 -24.016 1 33.91 101 HIS B O 1
ATOM 2209 N N . GLN B 1 102 ? 33.469 11.719 -23.438 1 29.41 102 GLN B N 1
ATOM 2210 C CA . GLN B 1 102 ? 33.344 10.422 -24.109 1 29.41 102 GLN B CA 1
ATOM 2211 C C . GLN B 1 102 ? 32.312 9.539 -23.391 1 29.41 102 GLN B C 1
ATOM 2213 O O . GLN B 1 102 ? 32 8.438 -23.844 1 29.41 102 GLN B O 1
ATOM 2218 N N . ALA B 1 103 ? 31.953 9.57 -22.141 1 28.28 103 ALA B N 1
ATOM 2219 C CA . ALA B 1 103 ? 31.609 8.328 -21.438 1 28.28 103 ALA B CA 1
ATOM 2220 C C . ALA B 1 103 ? 30.188 7.895 -21.766 1 28.28 103 ALA B C 1
ATOM 2222 O O . ALA B 1 103 ? 29.531 7.23 -20.953 1 28.28 103 ALA B O 1
ATOM 2223 N N . LYS B 1 104 ? 29.609 8.023 -22.984 1 30.22 104 LYS B N 1
ATOM 2224 C CA . LYS B 1 104 ? 28.203 7.648 -23.109 1 30.22 104 LYS B CA 1
ATOM 2225 C C . LYS B 1 104 ? 28.031 6.141 -22.953 1 30.22 104 LYS B C 1
ATOM 2227 O O . LYS B 1 104 ? 26.906 5.633 -23.016 1 30.22 104 LYS B O 1
ATOM 2232 N N . LYS B 1 105 ? 29.094 5.215 -23.25 1 26.97 105 LYS B N 1
ATOM 2233 C CA . LYS B 1 105 ? 28.781 3.949 -23.906 1 26.97 105 LYS B CA 1
ATOM 2234 C C . LYS B 1 105 ? 28.094 2.982 -22.969 1 26.97 105 LYS B C 1
ATOM 2236 O O . LYS B 1 105 ? 27.328 2.115 -23.406 1 26.97 105 LYS B O 1
ATOM 2241 N N . ILE B 1 106 ? 28.453 2.875 -21.688 1 26.17 106 ILE B N 1
ATOM 2242 C CA . ILE B 1 106 ? 28.531 1.519 -21.156 1 26.17 106 ILE B CA 1
ATOM 2243 C C . ILE B 1 106 ? 27.125 1.044 -20.766 1 26.17 106 ILE B C 1
ATOM 2245 O O . ILE B 1 106 ? 26.891 -0.155 -20.594 1 26.17 106 ILE B O 1
ATOM 2249 N N . ILE B 1 107 ? 26.297 1.83 -20.328 1 31.06 107 ILE B N 1
ATOM 2250 C CA . ILE B 1 107 ? 25.422 1.141 -19.391 1 31.06 107 ILE B CA 1
ATOM 2251 C C . ILE B 1 107 ? 24.438 0.25 -20.141 1 31.06 107 ILE B C 1
ATOM 2253 O O . ILE B 1 107 ? 23.516 -0.295 -19.547 1 31.06 107 ILE B O 1
ATOM 2257 N N . CYS B 1 108 ? 24.609 0.215 -21.516 1 30.61 108 CYS B N 1
ATOM 2258 C CA . CYS B 1 108 ? 23.406 -0.441 -22.031 1 30.61 108 CYS B CA 1
ATOM 2259 C C . CYS B 1 108 ? 23.406 -1.927 -21.688 1 30.61 108 CYS B C 1
ATOM 2261 O O . CYS B 1 108 ? 22.531 -2.674 -22.125 1 30.61 108 CYS B O 1
ATOM 2263 N N . LEU B 1 109 ? 24.672 -2.422 -21.438 1 27.64 109 LEU B N 1
ATOM 2264 C CA . LEU B 1 109 ? 24.688 -3.76 -22.016 1 27.64 109 LEU B CA 1
ATOM 2265 C C . LEU B 1 109 ? 23.516 -4.598 -21.484 1 27.64 109 LEU B C 1
ATOM 2267 O O . LEU B 1 109 ? 22.781 -5.211 -22.266 1 27.64 109 LEU B O 1
ATOM 2271 N N . LYS B 1 110 ? 23.797 -5.371 -20.312 1 26.97 110 LYS B N 1
ATOM 2272 C CA . LYS B 1 110 ? 23.438 -6.785 -20.266 1 26.97 110 LYS B CA 1
ATOM 2273 C C . LYS B 1 110 ? 21.938 -6.973 -20.109 1 26.97 110 LYS B C 1
ATOM 2275 O O . LYS B 1 110 ? 21.375 -6.746 -19.031 1 26.97 110 LYS B O 1
ATOM 2280 N N . LYS B 1 111 ? 21.094 -6.309 -20.875 1 33.72 111 LYS B N 1
ATOM 2281 C CA . LYS B 1 111 ? 19.734 -6.828 -20.875 1 33.72 111 LYS B CA 1
ATOM 2282 C C . LYS B 1 111 ? 19.719 -8.336 -21.094 1 33.72 111 LYS B C 1
ATOM 2284 O O . LYS B 1 111 ? 19.906 -8.805 -22.219 1 33.72 111 LYS B O 1
ATOM 2289 N N . GLU B 1 112 ? 20.578 -9.195 -20.375 1 30.23 112 GLU B N 1
ATOM 2290 C CA . GLU B 1 112 ? 20.484 -10.633 -20.609 1 30.23 112 GLU B CA 1
ATOM 2291 C C . GLU B 1 112 ? 19.031 -11.062 -20.828 1 30.23 112 GLU B C 1
ATOM 2293 O O . GLU B 1 112 ? 18.125 -10.633 -20.109 1 30.23 112 GLU B O 1
ATOM 2298 N N . GLN B 1 113 ? 18.797 -11.547 -22 1 32.34 113 GLN B N 1
ATOM 2299 C CA . GLN B 1 113 ? 17.688 -12.312 -22.547 1 32.34 113 GLN B CA 1
ATOM 2300 C C . GLN B 1 113 ? 17.234 -13.406 -21.594 1 32.34 113 GLN B C 1
ATOM 2302 O O . GLN B 1 113 ? 17.938 -14.398 -21.391 1 32.34 113 GLN B O 1
ATOM 2307 N N . ILE B 1 114 ? 17.062 -13.109 -20.375 1 33.91 114 ILE B N 1
ATOM 2308 C CA . ILE B 1 114 ? 16.438 -14.25 -19.719 1 33.91 114 ILE B CA 1
ATOM 2309 C C . ILE B 1 114 ? 15.477 -14.945 -20.688 1 33.91 114 ILE B C 1
ATOM 2311 O O . ILE B 1 114 ? 14.602 -14.305 -21.266 1 33.91 114 ILE B O 1
ATOM 2315 N N . ASN B 1 115 ? 16.047 -15.805 -21.484 1 32.06 115 ASN B N 1
ATOM 2316 C CA . ASN B 1 115 ? 15.305 -16.766 -22.281 1 32.06 115 ASN B CA 1
ATOM 2317 C C . ASN B 1 115 ? 13.906 -17.031 -21.719 1 32.06 115 ASN B C 1
ATOM 2319 O O . ASN B 1 115 ? 13.766 -17.453 -20.578 1 32.06 115 ASN B O 1
ATOM 2323 N N . ASP B 1 116 ? 13.008 -16.234 -22.141 1 36.75 116 ASP B N 1
ATOM 2324 C CA . ASP B 1 116 ? 11.555 -16.359 -22.141 1 36.75 116 ASP B CA 1
ATOM 2325 C C . ASP B 1 116 ? 11.133 -17.797 -22.438 1 36.75 116 ASP B C 1
ATOM 2327 O O . ASP B 1 116 ? 10.281 -18.031 -23.297 1 36.75 116 ASP B O 1
ATOM 2331 N N . GLU B 1 117 ? 12.133 -18.719 -22.75 1 35.88 117 GLU B N 1
ATOM 2332 C CA . GLU B 1 117 ? 11.648 -20 -23.219 1 35.88 117 GLU B CA 1
ATOM 2333 C C . GLU B 1 117 ? 10.367 -20.422 -22.5 1 35.88 117 GLU B C 1
ATOM 2335 O O . GLU B 1 117 ? 9.523 -21.109 -23.062 1 35.88 117 GLU B O 1
ATOM 2340 N N . GLU B 1 118 ? 10.578 -20.844 -21.172 1 40.56 118 GLU B N 1
ATOM 2341 C CA . GLU B 1 118 ? 9.359 -21.516 -20.734 1 40.56 118 GLU B CA 1
ATOM 2342 C C . GLU B 1 118 ? 8.141 -20.609 -20.891 1 40.56 118 GLU B C 1
ATOM 2344 O O . GLU B 1 118 ? 8.102 -19.516 -20.328 1 40.56 118 GLU B O 1
ATOM 2349 N N . ALA B 1 119 ? 7.551 -20.453 -22.047 1 40.22 119 ALA B N 1
ATOM 2350 C CA . ALA B 1 119 ? 6.195 -20.016 -22.375 1 40.22 119 ALA B CA 1
ATOM 2351 C C . ALA B 1 119 ? 5.336 -19.891 -21.125 1 40.22 119 ALA B C 1
ATOM 2353 O O . ALA B 1 119 ? 4.109 -19.812 -21.203 1 40.22 119 ALA B O 1
ATOM 2354 N N . GLY B 1 120 ? 5.77 -20.281 -20.047 1 44.66 120 GLY B N 1
ATOM 2355 C CA . GLY B 1 120 ? 4.891 -20.25 -18.891 1 44.66 120 GLY B CA 1
ATOM 2356 C C . GLY B 1 120 ? 4.152 -18.938 -18.734 1 44.66 120 GLY B C 1
ATOM 2357 O O . GLY B 1 120 ? 4.328 -18.031 -19.547 1 44.66 120 GLY B O 1
ATOM 2358 N N . PHE B 1 121 ? 3.064 -18.734 -17.547 1 64.69 121 PHE B N 1
ATOM 2359 C CA . PHE B 1 121 ? 1.802 -18.031 -17.328 1 64.69 121 PHE B CA 1
ATOM 2360 C C . PHE B 1 121 ? 2.016 -16.531 -17.312 1 64.69 121 PHE B C 1
ATOM 2362 O O . PHE B 1 121 ? 2.689 -16 -16.422 1 64.69 121 PHE B O 1
ATOM 2369 N N . ASP B 1 122 ? 1.898 -15.859 -18.484 1 82.69 122 ASP B N 1
ATOM 2370 C CA . ASP B 1 122 ? 1.82 -14.406 -18.656 1 82.69 122 ASP B CA 1
ATOM 2371 C C . ASP B 1 122 ? 1.465 -13.719 -17.328 1 82.69 122 ASP B C 1
ATOM 2373 O O . ASP B 1 122 ? 2.02 -12.664 -17.016 1 82.69 122 ASP B O 1
ATOM 2377 N N . GLN B 1 123 ? 0.836 -14.469 -16.656 1 90.75 123 GLN B N 1
ATOM 2378 C CA . GLN B 1 123 ? 0.396 -13.875 -15.406 1 90.75 123 GLN B CA 1
ATOM 2379 C C . GLN B 1 123 ? 1.531 -13.844 -14.383 1 90.75 123 GLN B C 1
ATOM 2381 O O . GLN B 1 123 ? 1.665 -12.883 -13.625 1 90.75 123 GLN B O 1
ATOM 2386 N N . ALA B 1 124 ? 2.42 -14.781 -14.461 1 93.19 124 ALA B N 1
ATOM 2387 C CA . ALA B 1 124 ? 3.576 -14.805 -13.57 1 93.19 124 ALA B CA 1
ATOM 2388 C C . ALA B 1 124 ? 4.566 -13.695 -13.922 1 93.19 124 ALA B C 1
ATOM 2390 O O . ALA B 1 124 ? 5.168 -13.094 -13.031 1 93.19 124 ALA B O 1
ATOM 2391 N N . SER B 1 125 ? 4.703 -13.5 -15.18 1 93.69 125 SER B N 1
ATOM 2392 C CA . SER B 1 125 ? 5.617 -12.461 -15.641 1 93.69 125 SER B CA 1
ATOM 2393 C C . SER B 1 125 ? 5.168 -11.086 -15.156 1 93.69 125 SER B C 1
ATOM 2395 O O . SER B 1 125 ? 5.996 -10.266 -14.742 1 93.69 125 SER B O 1
ATOM 2397 N N . LYS B 1 126 ? 3.893 -10.828 -15.211 1 94.44 126 LYS B N 1
ATOM 2398 C CA . LYS B 1 126 ? 3.354 -9.555 -14.727 1 94.44 126 LYS B CA 1
ATOM 2399 C C . LYS B 1 126 ? 3.621 -9.383 -13.234 1 94.44 126 LYS B C 1
ATOM 2401 O O . LYS B 1 126 ? 4.008 -8.297 -12.789 1 94.44 126 LYS B O 1
ATOM 2406 N N . LEU B 1 127 ? 3.42 -10.461 -12.547 1 96.62 127 LEU B N 1
ATOM 2407 C CA . LEU B 1 127 ? 3.654 -10.406 -11.102 1 96.62 127 LEU B CA 1
ATOM 2408 C C . LEU B 1 127 ? 5.133 -10.211 -10.805 1 96.62 127 LEU B C 1
ATOM 2410 O O . LEU B 1 127 ? 5.488 -9.453 -9.891 1 96.62 127 LEU B O 1
ATOM 2414 N N . ARG B 1 128 ? 5.98 -10.805 -11.555 1 96.19 128 ARG B N 1
ATOM 2415 C CA . ARG B 1 128 ? 7.422 -10.672 -11.383 1 96.19 128 ARG B CA 1
ATOM 2416 C C . ARG B 1 128 ? 7.871 -9.234 -11.602 1 96.19 128 ARG B C 1
ATOM 2418 O O . ARG B 1 128 ? 8.805 -8.766 -10.945 1 96.19 128 ARG B O 1
ATOM 2425 N N . LYS B 1 129 ? 7.199 -8.562 -12.391 1 94.94 129 LYS B N 1
ATOM 2426 C CA . LYS B 1 129 ? 7.543 -7.176 -12.68 1 94.94 129 LYS B CA 1
ATOM 2427 C C . LYS B 1 129 ? 7.133 -6.254 -11.539 1 94.94 129 LYS B C 1
ATOM 2429 O O . LYS B 1 129 ? 7.754 -5.211 -11.32 1 94.94 129 LYS B O 1
ATOM 2434 N N . LEU B 1 130 ? 6.199 -6.676 -10.836 1 96.81 130 LEU B N 1
ATOM 2435 C CA . LEU B 1 130 ? 5.637 -5.816 -9.797 1 96.81 130 LEU B CA 1
ATOM 2436 C C . LEU B 1 130 ? 6.324 -6.059 -8.461 1 96.81 130 LEU B C 1
ATOM 2438 O O . LEU B 1 130 ? 6.355 -5.176 -7.602 1 96.81 130 LEU B O 1
ATOM 2442 N N . VAL B 1 131 ? 6.844 -7.254 -8.258 1 97.88 131 VAL B N 1
ATOM 2443 C CA . VAL B 1 131 ? 7.52 -7.617 -7.016 1 97.88 131 VAL B CA 1
ATOM 2444 C C . VAL B 1 131 ? 9.031 -7.492 -7.191 1 97.88 131 VAL B C 1
ATOM 2446 O O . VAL B 1 131 ? 9.656 -8.328 -7.848 1 97.88 131 VAL B O 1
ATOM 2449 N N . PRO B 1 132 ? 9.594 -6.566 -6.504 1 96.81 132 PRO B N 1
ATOM 2450 C CA . PRO B 1 132 ? 11.023 -6.344 -6.711 1 96.81 132 PRO B CA 1
ATOM 2451 C C . PRO B 1 132 ? 11.867 -7.582 -6.414 1 96.81 132 PRO B C 1
ATOM 2453 O O . PRO B 1 132 ? 11.641 -8.258 -5.406 1 96.81 132 PRO B O 1
ATOM 2456 N N . GLY B 1 133 ? 12.805 -7.883 -7.34 1 95.81 133 GLY B N 1
ATOM 2457 C CA . GLY B 1 133 ? 13.766 -8.945 -7.098 1 95.81 133 GLY B CA 1
ATOM 2458 C C . GLY B 1 133 ? 13.227 -10.328 -7.422 1 95.81 133 GLY B C 1
ATOM 2459 O O . GLY B 1 133 ? 13.852 -11.336 -7.098 1 95.81 133 GLY B O 1
ATOM 2460 N N . SER B 1 134 ? 12.078 -10.375 -8.148 1 96.25 134 SER B N 1
ATOM 2461 C CA . SER B 1 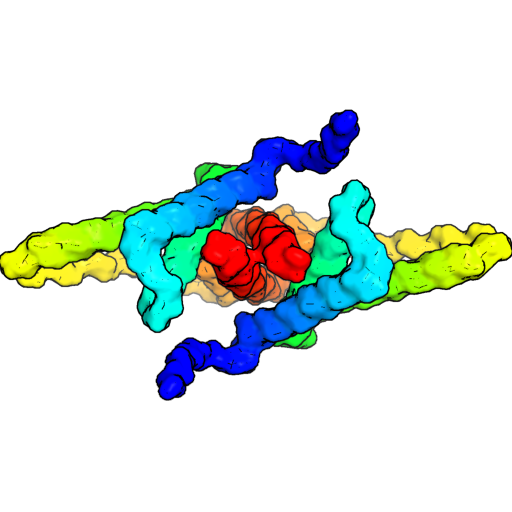134 ? 11.445 -11.68 -8.328 1 96.25 134 SER B CA 1
ATOM 2462 C C . SER B 1 134 ? 11.633 -12.195 -9.75 1 96.25 134 SER B C 1
ATOM 2464 O O . SER B 1 134 ? 11.094 -13.242 -10.109 1 96.25 134 SER B O 1
ATOM 2466 N N . GLU B 1 135 ? 12.242 -11.602 -10.711 1 91.81 135 GLU B N 1
ATOM 2467 C CA . GLU B 1 135 ? 12.375 -11.906 -12.133 1 91.81 135 GLU B CA 1
ATOM 2468 C C . GLU B 1 135 ? 12.891 -13.328 -12.344 1 91.81 135 GLU B C 1
ATOM 2470 O O . GLU B 1 135 ? 12.43 -14.031 -13.25 1 91.81 135 GLU B O 1
ATOM 2475 N N . GLY B 1 136 ? 13.711 -13.984 -11.578 1 89.19 136 GLY B N 1
ATOM 2476 C CA . GLY B 1 136 ? 14.305 -15.297 -11.797 1 89.19 136 GLY B CA 1
ATOM 2477 C C . GLY B 1 136 ? 13.828 -16.344 -10.805 1 89.19 136 GLY B C 1
ATOM 2478 O O . GLY B 1 136 ? 14.32 -17.469 -10.805 1 89.19 136 GLY B O 1
ATOM 2479 N N . MET B 1 137 ? 12.672 -16.031 -10.203 1 93 137 MET B N 1
ATOM 2480 C CA . MET B 1 137 ? 12.203 -16.938 -9.156 1 93 137 MET B CA 1
ATOM 2481 C C . MET B 1 137 ? 11.289 -18 -9.734 1 93 137 MET B C 1
ATOM 2483 O O . MET B 1 137 ? 10.539 -17.75 -10.68 1 93 137 MET B O 1
ATOM 2487 N N . ASP B 1 138 ? 11.406 -19.141 -9.117 1 92.44 138 ASP B N 1
ATOM 2488 C CA . ASP B 1 138 ? 10.398 -20.141 -9.453 1 92.44 138 ASP B CA 1
ATOM 2489 C C . ASP B 1 138 ? 9.031 -19.734 -8.906 1 92.44 138 ASP B C 1
ATOM 2491 O O . ASP B 1 138 ? 8.922 -18.812 -8.102 1 92.44 138 ASP B O 1
ATOM 2495 N N . LEU B 1 139 ? 8.039 -20.406 -9.305 1 92.31 139 LEU B N 1
ATOM 2496 C CA . LEU B 1 139 ? 6.664 -20.016 -9.008 1 92.31 139 LEU B CA 1
ATOM 2497 C C . LEU B 1 139 ? 6.402 -20.062 -7.508 1 92.31 139 LEU B C 1
ATOM 2499 O O . LEU B 1 139 ? 5.746 -19.156 -6.965 1 92.31 139 LEU B O 1
ATOM 2503 N N . CYS B 1 140 ? 6.844 -21.109 -6.84 1 92 140 CYS B N 1
ATOM 2504 C CA . CYS B 1 140 ? 6.633 -21.219 -5.402 1 92 140 CYS B CA 1
ATOM 2505 C C . CYS B 1 140 ? 7.281 -20.062 -4.66 1 92 140 CYS B C 1
ATOM 2507 O O . CYS B 1 140 ? 6.664 -19.453 -3.781 1 92 140 CYS B O 1
ATOM 2509 N N . SER B 1 141 ? 8.477 -19.75 -5.02 1 95.06 141 SER B N 1
ATOM 2510 C CA . SER B 1 141 ? 9.188 -18.625 -4.414 1 95.06 141 SER B CA 1
ATOM 251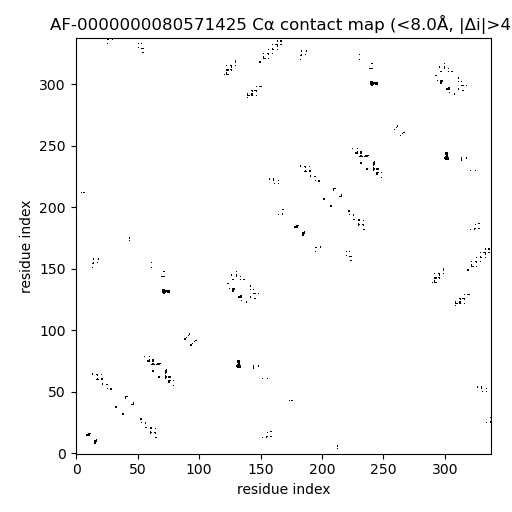1 C C . SER B 1 141 ? 8.508 -17.297 -4.742 1 95.06 141 SER B C 1
ATOM 2513 O O . SER B 1 141 ? 8.438 -16.406 -3.893 1 95.06 141 SER B O 1
ATOM 2515 N N . LEU B 1 142 ? 8.07 -17.141 -5.988 1 96.25 142 LEU B N 1
ATOM 2516 C CA . LEU B 1 142 ? 7.379 -15.922 -6.406 1 96.25 142 LEU B CA 1
ATOM 2517 C C . LEU B 1 142 ? 6.117 -15.703 -5.582 1 96.25 142 LEU B C 1
ATOM 2519 O O . LEU B 1 142 ? 5.859 -14.594 -5.117 1 96.25 142 LEU B O 1
ATOM 2523 N N . LEU B 1 143 ? 5.359 -16.766 -5.367 1 96.38 143 LEU B N 1
ATOM 2524 C CA . LEU B 1 143 ? 4.125 -16.688 -4.594 1 96.38 143 LEU B CA 1
ATOM 2525 C C . LEU B 1 143 ? 4.41 -16.297 -3.15 1 96.38 143 LEU B C 1
ATOM 2527 O O . LEU B 1 143 ? 3.713 -15.445 -2.584 1 96.38 143 LEU B O 1
ATOM 2531 N N . ASP B 1 144 ? 5.418 -16.844 -2.623 1 96.44 144 ASP B N 1
ATOM 2532 C CA . ASP B 1 144 ? 5.812 -16.547 -1.251 1 96.44 144 ASP B CA 1
ATOM 2533 C C . ASP B 1 144 ? 6.297 -15.094 -1.128 1 96.44 144 ASP B C 1
ATOM 2535 O O . ASP B 1 144 ? 5.934 -14.391 -0.181 1 96.44 144 ASP B O 1
ATOM 2539 N N . GLU B 1 145 ? 7.102 -14.703 -2.084 1 97.62 145 GLU B N 1
ATOM 2540 C CA . GLU B 1 145 ? 7.617 -13.336 -2.094 1 97.62 145 GLU B CA 1
ATOM 2541 C C . GLU B 1 145 ? 6.492 -12.32 -2.277 1 97.62 145 GLU B C 1
ATOM 2543 O O . GLU B 1 145 ? 6.457 -11.297 -1.598 1 97.62 145 GLU B O 1
ATOM 2548 N N . ALA B 1 146 ? 5.621 -12.648 -3.162 1 97.94 146 ALA B N 1
ATOM 2549 C CA . ALA B 1 146 ? 4.488 -11.758 -3.42 1 97.94 146 ALA B CA 1
ATOM 2550 C C . ALA B 1 146 ? 3.605 -11.625 -2.182 1 97.94 146 ALA B C 1
ATOM 2552 O O . ALA B 1 146 ? 3.148 -10.523 -1.855 1 97.94 146 ALA B O 1
ATOM 2553 N N . ALA B 1 147 ? 3.354 -12.711 -1.509 1 97.81 147 ALA B N 1
ATOM 2554 C CA . ALA B 1 147 ? 2.545 -12.672 -0.293 1 97.81 147 ALA B CA 1
ATOM 2555 C C . ALA B 1 147 ? 3.176 -11.766 0.759 1 97.81 147 ALA B C 1
ATOM 2557 O O . ALA B 1 147 ? 2.498 -10.914 1.342 1 97.81 147 ALA B O 1
ATOM 2558 N N . HIS B 1 148 ? 4.438 -11.969 0.957 1 98 148 HIS B N 1
ATOM 2559 C CA . HIS B 1 148 ? 5.121 -11.156 1.95 1 98 148 HIS B CA 1
ATOM 2560 C C . HIS B 1 148 ? 5.121 -9.68 1.545 1 98 148 HIS B C 1
ATOM 2562 O O . HIS B 1 148 ? 4.961 -8.797 2.393 1 98 148 HIS B O 1
ATOM 2568 N N . TYR B 1 149 ? 5.34 -9.414 0.277 1 98.44 149 TYR B N 1
ATOM 2569 C CA . TYR B 1 149 ? 5.352 -8.047 -0.228 1 98.44 149 TYR B CA 1
ATOM 2570 C C . TYR B 1 149 ? 4 -7.371 -0.018 1 98.44 149 TYR B C 1
ATOM 2572 O O . TYR B 1 149 ? 3.936 -6.215 0.402 1 98.44 149 TYR B O 1
ATOM 2580 N N . ILE B 1 150 ? 2.947 -8.039 -0.291 1 98.38 150 ILE B N 1
ATOM 2581 C CA . ILE B 1 150 ? 1.6 -7.516 -0.092 1 98.38 150 ILE B CA 1
ATOM 2582 C C . ILE B 1 150 ? 1.385 -7.191 1.384 1 98.38 150 ILE B C 1
ATOM 2584 O O . ILE B 1 150 ? 0.837 -6.137 1.722 1 98.38 150 ILE B O 1
ATOM 2588 N N . GLU B 1 151 ? 1.805 -8.094 2.25 1 97.94 151 GLU B N 1
ATOM 2589 C CA . GLU B 1 151 ? 1.696 -7.828 3.682 1 97.94 151 GLU B CA 1
ATOM 2590 C C . GLU B 1 151 ? 2.408 -6.531 4.059 1 97.94 151 GLU B C 1
ATOM 2592 O O . GLU B 1 151 ? 1.892 -5.742 4.852 1 97.94 151 GLU B O 1
ATOM 2597 N N . CYS B 1 152 ? 3.527 -6.344 3.529 1 98.12 152 CYS B N 1
ATOM 2598 C CA . CYS B 1 152 ? 4.316 -5.16 3.846 1 98.12 152 CYS B CA 1
ATOM 2599 C C . CYS B 1 152 ? 3.68 -3.908 3.254 1 98.12 152 CYS B C 1
ATOM 2601 O O . CYS B 1 152 ? 3.682 -2.848 3.883 1 98.12 152 CYS B O 1
ATOM 2603 N N . LEU B 1 153 ? 3.156 -4.008 2.041 1 97.94 153 LEU B N 1
ATOM 2604 C CA . LEU B 1 153 ? 2.445 -2.881 1.447 1 97.94 153 LEU B CA 1
ATOM 2605 C C . LEU B 1 153 ? 1.237 -2.494 2.295 1 97.94 153 LEU B C 1
ATOM 2607 O O . LEU B 1 153 ? 0.978 -1.308 2.508 1 97.94 153 LEU B O 1
ATOM 2611 N N . ASN B 1 154 ? 0.557 -3.527 2.766 1 96.5 154 ASN B N 1
ATOM 2612 C CA . ASN B 1 154 ? -0.585 -3.264 3.637 1 96.5 154 ASN B CA 1
ATOM 2613 C C . ASN B 1 154 ? -0.163 -2.547 4.914 1 96.5 154 ASN B C 1
ATOM 2615 O O . ASN B 1 154 ? -0.87 -1.66 5.395 1 96.5 154 ASN B O 1
ATOM 2619 N N . THR B 1 155 ? 0.924 -2.943 5.457 1 96.69 155 THR B N 1
ATOM 2620 C CA . THR B 1 155 ? 1.453 -2.273 6.641 1 96.69 155 THR B CA 1
ATOM 2621 C C . THR B 1 155 ? 1.774 -0.812 6.336 1 96.69 155 THR B C 1
ATOM 2623 O O . THR B 1 155 ? 1.477 0.075 7.137 1 96.69 155 THR B O 1
ATOM 2626 N N . GLN B 1 156 ? 2.383 -0.64 5.242 1 97 156 GLN B N 1
ATOM 2627 C CA . GLN B 1 156 ? 2.707 0.72 4.824 1 97 156 GLN B CA 1
ATOM 2628 C C . GLN B 1 156 ? 1.445 1.562 4.664 1 97 156 GLN B C 1
ATOM 2630 O O . GLN B 1 156 ? 1.386 2.697 5.141 1 97 156 GLN B O 1
ATOM 2635 N N . VAL B 1 157 ? 0.457 1.051 4.027 1 96.31 157 VAL B N 1
ATOM 2636 C CA . VAL B 1 157 ? -0.817 1.734 3.83 1 96.31 157 VAL B CA 1
ATOM 2637 C C . VAL B 1 157 ? -1.428 2.088 5.184 1 96.31 157 VAL B C 1
ATOM 2639 O O . VAL B 1 157 ? -1.911 3.205 5.383 1 96.31 157 VAL B O 1
ATOM 2642 N N . GLN B 1 158 ? -1.366 1.139 6.07 1 95.5 158 GLN B N 1
ATOM 2643 C CA . GLN B 1 158 ? -1.923 1.346 7.406 1 95.5 158 GLN B CA 1
ATOM 2644 C C . GLN B 1 158 ? -1.255 2.527 8.102 1 95.5 158 GLN B C 1
ATOM 2646 O O . GLN B 1 158 ? -1.934 3.379 8.68 1 95.5 158 GLN B O 1
ATOM 2651 N N . VAL B 1 159 ? -0.038 2.576 8.062 1 95.31 159 VAL B N 1
ATOM 2652 C CA . VAL B 1 159 ? 0.713 3.635 8.727 1 95.31 159 VAL B CA 1
ATOM 2653 C C . VAL B 1 159 ? 0.425 4.977 8.055 1 95.31 159 VAL B C 1
ATOM 2655 O O . VAL B 1 159 ? 0.125 5.961 8.727 1 95.31 159 VAL B O 1
ATOM 2658 N N . MET B 1 160 ? 0.449 5.02 6.785 1 94.38 160 MET B N 1
ATOM 2659 C CA . MET B 1 160 ? 0.262 6.266 6.043 1 94.38 160 MET B CA 1
ATOM 2660 C C . MET B 1 160 ? -1.167 6.777 6.191 1 94.38 160 MET B C 1
ATOM 2662 O O . MET B 1 160 ? -1.396 7.984 6.238 1 94.38 160 MET B O 1
ATOM 2666 N N . ARG B 1 161 ? -2.002 5.828 6.242 1 92.62 161 ARG B N 1
ATOM 2667 C CA . ARG B 1 161 ? -3.396 6.176 6.5 1 92.62 161 ARG B CA 1
ATOM 2668 C C . ARG B 1 161 ? -3.547 6.855 7.859 1 92.62 161 ARG B C 1
ATOM 2670 O O . ARG B 1 161 ? -4.281 7.84 7.988 1 92.62 161 ARG B O 1
ATOM 2677 N N . SER B 1 162 ? -2.912 6.316 8.805 1 92.31 162 SER B N 1
ATOM 2678 C CA . SER B 1 162 ? -2.961 6.891 10.148 1 92.31 162 SER B CA 1
ATOM 2679 C C . SER B 1 162 ? -2.389 8.305 10.164 1 92.31 162 SER B C 1
ATOM 2681 O O . SER B 1 162 ? -2.926 9.188 10.836 1 92.31 162 SER B O 1
ATOM 2683 N N . ILE B 1 163 ? -1.399 8.477 9.438 1 91.38 163 ILE B N 1
ATOM 2684 C CA . ILE B 1 163 ? -0.787 9.805 9.359 1 91.38 163 ILE B CA 1
ATOM 2685 C C . ILE B 1 163 ? -1.742 10.773 8.672 1 91.38 163 ILE B C 1
ATOM 2687 O O . ILE B 1 163 ? -1.932 11.898 9.133 1 91.38 163 ILE B O 1
ATOM 2691 N N . ALA B 1 164 ? -2.303 10.328 7.586 1 89.25 164 ALA B N 1
ATOM 2692 C CA . ALA B 1 164 ? -3.252 11.164 6.855 1 89.25 164 ALA B CA 1
ATOM 2693 C C . ALA B 1 164 ? -4.441 11.539 7.73 1 89.25 164 ALA B C 1
ATOM 2695 O O . ALA B 1 164 ? -4.93 12.672 7.68 1 89.25 164 ALA B O 1
ATOM 2696 N N . ASP B 1 165 ? -4.859 10.609 8.484 1 88.31 165 ASP B N 1
ATOM 2697 C CA . ASP B 1 165 ? -5.98 10.836 9.391 1 88.31 165 ASP B CA 1
ATOM 2698 C C . ASP B 1 165 ? -5.637 11.883 10.445 1 88.31 165 ASP B C 1
ATOM 2700 O O . ASP B 1 165 ? -6.43 12.789 10.711 1 88.31 165 ASP B O 1
ATOM 2704 N N . LEU B 1 166 ? -4.5 11.75 11.023 1 86.5 166 LEU B N 1
ATOM 2705 C CA . LEU B 1 166 ? -4.051 12.672 12.062 1 86.5 166 LEU B CA 1
ATOM 2706 C C . LEU B 1 166 ? -3.918 14.086 11.516 1 86.5 166 LEU B C 1
ATOM 2708 O O . LEU B 1 166 ? -4.199 15.062 12.219 1 86.5 166 LEU B O 1
ATOM 2712 N N . CYS B 1 167 ? -3.615 14.125 10.32 1 84.12 167 CYS B N 1
ATOM 2713 C CA . CYS B 1 167 ? -3.381 15.43 9.703 1 84.12 167 CYS B CA 1
ATOM 2714 C C . CYS B 1 167 ? -4.691 16.078 9.273 1 84.12 167 CYS B C 1
ATOM 2716 O O . CYS B 1 167 ? -4.75 17.281 9.055 1 84.12 167 CYS B O 1
ATOM 2718 N N . SER B 1 168 ? -5.633 15.344 9.102 1 79.06 168 SER B N 1
ATOM 2719 C CA . SER B 1 168 ? -6.906 15.891 8.641 1 79.06 168 SER B CA 1
ATOM 2720 C C . SER B 1 168 ? -7.789 16.297 9.812 1 79.06 168 SER B C 1
ATOM 2722 O O . SER B 1 168 ? -8.867 16.875 9.617 1 79.06 168 SER B O 1
ATOM 2724 N N . THR B 1 169 ? -7.504 15.969 11.023 1 74.62 169 THR B N 1
ATOM 2725 C CA . THR B 1 169 ? -8.273 16.312 12.211 1 74.62 169 THR B CA 1
ATOM 2726 C C . THR B 1 169 ? -7.816 17.672 12.773 1 74.62 169 THR B C 1
ATOM 2728 O O . THR B 1 169 ? -6.617 17.953 12.805 1 74.62 169 THR B O 1
#

Organism: Ricinus communis (NCBI:txid3988)

Foldseek 3Di:
DPDPPPPCPPCLDLLNQLLVQLVVQVVVLVVVCVVVVPPDCPDPVSVVVSVVSSVLSNLLSNLVSVDDPAQLSVQSVVVSVVVVVVVVVCVVCVVVVVPDDDDPPPDPPDPPCPPPPPPDDPVLCVLCVVRGRCNPPDPVSSVVSSVVVVVSVVSSCVSVVVVVVVVVD/DPDPPPPPPPCLDLLNQLLVQLVVQVVVLVVVCVVVVPDDCPDPVSVVVSVVSSVLSNLLSNLVSVDDPAQLSVQSVVVSVVVVVVVVVCVVCVVVVVPDDDDPPPDPDDPPCPPPPVVPDPVLCVLQVVRGRCNPPDPVSSVVSSVVVVVSVVSSCVSVVVVVVVVVD

InterPro domains:
  IPR044660 Transcription factor IBH1-like [PTHR33124] (16-167)
  IPR059002 IBH1-like, N-terminal domain [PF26576] (12-83)

Radius of gyration: 23.65 Å; Cα contacts (8 Å, |Δi|>4): 273; chains: 2; bounding box: 73×67×59 Å

Secondary structure (DSSP, 8-state):
----------TTSHHHHHHHHHHHHHHHHHHHHHHTT--SS-SHHHHHHHHHHHHHHHHHHHHHHH-SSSHHHHHHHHHHHHHHHHHHHHHHHHHHTTT---TTSGGG---------S---HHHHHHHHHSTT-TT--HHHHHHHHHHHHHHHHHHHHHHHHHHHHHH-/----------TTSHHHHHHHHHHHHHHHHHHHHHHTT--SS-SHHHHHHHHHHHHHHHHHHHHHHH-SSSHHHHHHHHHHHHHHHHHHHHHHHHHHTTT---TTSGGG---------S---HHHHHHHHHSTT-TT--HHHHHHHHHHHHHHHHHHHHHHHHHHHHHH-

Sequence (338 aa):
MNHPHQCSLNPNSLKSRFTKGFLRSLLKINRQRVRNNIPSCSSPGEFFERCHRVKTAADKSLAFAVGRRRAWSRAMLFKIRNRARRRRRQHCVLVKRINHHQAKKIICLKKEQINDEEAGFDQASKLRKLVPGSEGMDLCSLLDEAAHYIECLNTQVQVMRSIADLCSTMNHPHQCSLNPNSLKSRFTKGFLRSLLKINRQRVRNNIPSCSSPGEFFERCHRVKTAADKSLAFAVGRRRAWSRAMLFKIRNRARRRRRQHCVLVKRINHHQAKKIICLKKEQINDEEAGFDQASKLRKLVPGSEGMDLCSLLDEAAHYIECLNTQVQVMRSIADLCST

Nearest PDB structures (foldseek):
  8a1g-assembly1_C  TM=1.955E-01  e=8.745E+00  Homo sapiens
  4i1q-assembly1_B  TM=2.486E-01  e=5.537E+00  Homo sapiens